Protein AF-A0A931U5Q0-F1 (afdb_monomer_lite)

Sequence (233 aa):
NATMVDIIQAVKGQDVYMVHVVDAIEAINLEHTGALPGTKEPEGLVFAGLDPVAMDLLGARYMFGNVALEEAVASGIEDGHGGRFPQRVPLPTVKGNAIVTGAGYDSPLARDTSLKTAEKRGLGERRYHVLGWDAVADGPLVSLDGHLGTVRDGKFHDVVTGTLYFAAYKMAWDLQRTAFAYLESVDRLAGSSLMKQFLETFDEDGDGAVSYHEFGRTGIFGTLQHLNGDGVS

Structure (mmCIF, N/CA/C/O backbone):
data_AF-A0A931U5Q0-F1
#
_entry.id   AF-A0A931U5Q0-F1
#
loop_
_atom_site.group_PDB
_atom_site.id
_atom_site.type_symbol
_atom_site.label_atom_id
_atom_site.label_alt_id
_atom_site.label_comp_id
_atom_site.label_asym_id
_atom_site.label_entity_id
_atom_site.label_seq_id
_atom_site.pdbx_PDB_ins_code
_atom_site.Cartn_x
_atom_site.Cartn_y
_atom_site.Cartn_z
_atom_site.occupancy
_atom_site.B_iso_or_equiv
_atom_site.auth_seq_id
_atom_site.auth_comp_id
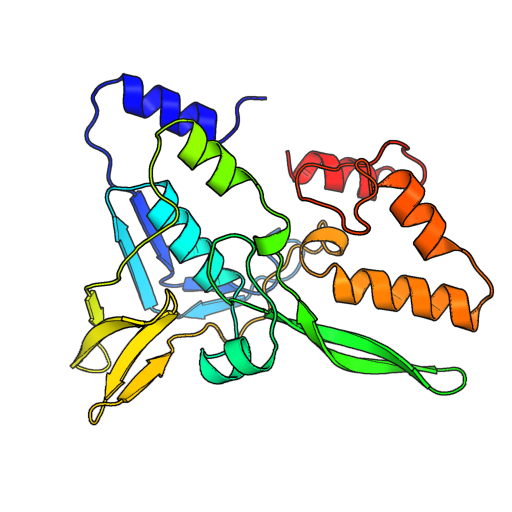_atom_site.auth_asym_id
_atom_site.auth_atom_id
_atom_site.pdbx_PDB_model_num
ATOM 1 N N . ASN A 1 1 ? 19.144 7.161 12.641 1.00 58.69 1 ASN A N 1
ATOM 2 C CA . ASN A 1 1 ? 19.165 6.119 11.596 1.00 58.69 1 ASN A CA 1
ATOM 3 C C . ASN A 1 1 ? 19.189 6.770 10.231 1.00 58.69 1 ASN A C 1
ATOM 5 O O . ASN A 1 1 ? 18.590 7.827 10.081 1.00 58.69 1 ASN A O 1
ATOM 9 N N . ALA A 1 2 ? 19.935 6.193 9.288 1.00 72.19 2 ALA A N 1
ATOM 10 C CA . ALA A 1 2 ? 19.838 6.556 7.877 1.00 72.19 2 ALA A CA 1
ATOM 11 C C . ALA A 1 2 ? 18.688 5.753 7.255 1.00 72.19 2 ALA A C 1
ATOM 13 O O . ALA A 1 2 ? 18.569 4.560 7.524 1.00 72.19 2 ALA A O 1
ATOM 14 N N . THR A 1 3 ? 17.854 6.409 6.458 1.00 84.62 3 THR A N 1
ATOM 15 C CA . THR A 1 3 ? 16.727 5.806 5.733 1.00 84.62 3 THR A CA 1
ATOM 16 C C . THR A 1 3 ? 17.182 5.239 4.384 1.00 84.62 3 THR A C 1
ATOM 18 O O . THR A 1 3 ? 18.263 5.574 3.890 1.00 84.62 3 THR A O 1
ATOM 21 N N . MET A 1 4 ? 16.336 4.447 3.718 1.00 85.69 4 MET A N 1
ATOM 22 C CA . MET A 1 4 ? 16.591 4.012 2.333 1.00 85.69 4 MET A CA 1
ATOM 23 C C . MET A 1 4 ? 16.803 5.195 1.377 1.00 85.69 4 MET A C 1
ATOM 25 O O . MET A 1 4 ? 17.661 5.140 0.498 1.00 85.69 4 MET A O 1
ATOM 29 N N . VAL A 1 5 ? 16.096 6.306 1.603 1.00 90.69 5 VAL A N 1
ATOM 30 C CA . VAL A 1 5 ? 16.274 7.563 0.861 1.00 90.69 5 VAL A CA 1
ATOM 31 C C . VAL A 1 5 ? 17.693 8.119 1.031 1.00 90.69 5 VAL A C 1
ATOM 33 O O . VAL A 1 5 ? 18.290 8.576 0.057 1.00 90.69 5 VAL A O 1
ATOM 36 N N . ASP A 1 6 ? 18.264 8.058 2.239 1.00 91.19 6 ASP A N 1
ATOM 37 C CA . ASP A 1 6 ? 19.645 8.497 2.496 1.00 91.19 6 ASP A CA 1
ATOM 38 C C . ASP A 1 6 ? 20.668 7.598 1.788 1.00 91.19 6 ASP A C 1
ATOM 40 O O . ASP A 1 6 ? 21.643 8.094 1.220 1.00 91.19 6 ASP A O 1
ATOM 44 N N . ILE A 1 7 ? 20.428 6.283 1.773 1.00 89.88 7 ILE A N 1
ATOM 45 C CA . ILE A 1 7 ? 21.294 5.310 1.092 1.00 89.88 7 ILE A CA 1
ATOM 46 C C . ILE A 1 7 ? 21.279 5.549 -0.421 1.00 89.88 7 ILE A C 1
ATOM 48 O O . ILE A 1 7 ? 22.342 5.689 -1.025 1.00 89.88 7 ILE A O 1
ATOM 52 N N . ILE A 1 8 ? 20.095 5.664 -1.033 1.00 89.38 8 ILE A N 1
ATOM 53 C CA . ILE A 1 8 ? 19.957 5.928 -2.476 1.00 89.38 8 ILE A CA 1
ATOM 54 C C . ILE A 1 8 ? 20.629 7.257 -2.840 1.00 89.38 8 ILE A C 1
ATOM 56 O O . ILE A 1 8 ? 21.358 7.334 -3.830 1.00 89.38 8 ILE A O 1
ATOM 60 N N . GLN A 1 9 ? 20.450 8.295 -2.017 1.00 91.12 9 GLN A N 1
ATOM 61 C CA . GLN A 1 9 ? 21.106 9.587 -2.214 1.00 91.12 9 GLN A CA 1
ATOM 62 C C . GLN A 1 9 ? 22.635 9.482 -2.167 1.00 91.12 9 GLN A C 1
ATOM 64 O O . GLN A 1 9 ? 23.315 10.110 -2.985 1.00 91.12 9 GLN A O 1
ATOM 69 N N . ALA A 1 10 ? 23.177 8.702 -1.229 1.00 92.06 10 ALA A N 1
ATOM 70 C CA . ALA A 1 10 ? 24.612 8.488 -1.099 1.00 92.06 10 ALA A CA 1
ATOM 71 C C . ALA A 1 10 ? 25.186 7.724 -2.301 1.00 92.06 10 ALA A C 1
ATOM 73 O O . ALA A 1 10 ? 26.219 8.130 -2.831 1.00 92.06 10 ALA A O 1
ATOM 74 N N . VAL A 1 11 ? 24.507 6.668 -2.766 1.00 89.88 11 VAL A N 1
ATOM 75 C CA . VAL A 1 11 ? 24.933 5.885 -3.942 1.00 89.88 11 VAL A CA 1
ATOM 76 C C . VAL A 1 11 ? 24.857 6.728 -5.216 1.00 89.88 11 VAL A C 1
ATOM 78 O O . VAL A 1 11 ? 25.812 6.745 -5.990 1.00 89.88 11 VAL A O 1
ATOM 81 N N . LYS A 1 12 ? 23.786 7.515 -5.396 1.00 87.56 12 LYS A N 1
ATOM 82 C CA . LYS A 1 12 ? 23.661 8.469 -6.511 1.00 87.56 12 LYS A CA 1
ATOM 83 C C . LYS A 1 12 ? 24.840 9.449 -6.568 1.00 87.56 12 LYS A C 1
ATOM 85 O O . LYS A 1 12 ? 25.290 9.806 -7.651 1.00 87.56 12 LYS A O 1
ATOM 90 N N . GLY A 1 13 ? 25.361 9.861 -5.410 1.00 88.06 13 GLY A N 1
ATOM 91 C CA . GLY A 1 13 ? 26.526 10.746 -5.303 1.00 88.06 13 GLY A CA 1
ATOM 92 C C . GLY A 1 13 ? 27.863 10.124 -5.726 1.00 88.06 13 GLY A C 1
ATOM 93 O O . GLY A 1 13 ? 28.848 10.851 -5.821 1.00 88.06 13 GLY A O 1
ATOM 94 N N . GLN A 1 14 ? 27.915 8.812 -5.981 1.00 92.12 14 GLN A N 1
ATOM 95 C CA . GLN A 1 14 ? 29.125 8.098 -6.415 1.00 92.12 14 GLN A CA 1
ATOM 96 C C . GLN A 1 14 ? 29.255 7.983 -7.941 1.00 92.12 14 GLN A C 1
ATOM 98 O O . GLN A 1 14 ? 30.183 7.333 -8.411 1.00 92.12 14 GLN A O 1
ATOM 103 N N . ASP A 1 15 ? 28.342 8.595 -8.704 1.00 86.38 15 ASP A N 1
ATOM 104 C CA . ASP A 1 15 ? 28.328 8.551 -10.175 1.00 86.38 15 ASP A CA 1
ATOM 105 C C . ASP A 1 15 ? 28.270 7.116 -10.742 1.00 86.38 15 ASP A C 1
ATOM 107 O O . ASP A 1 15 ? 28.861 6.777 -11.765 1.00 86.38 15 ASP A O 1
ATOM 111 N N . VAL A 1 16 ? 27.551 6.237 -10.039 1.00 89.50 16 VAL A N 1
ATOM 112 C CA . VAL A 1 16 ? 27.306 4.858 -10.470 1.00 89.50 16 VAL A CA 1
ATOM 113 C C . VAL A 1 16 ? 25.998 4.805 -11.253 1.00 89.50 16 VAL A C 1
ATOM 115 O O . VAL A 1 16 ? 24.978 5.343 -10.822 1.00 89.50 16 VAL A O 1
ATOM 118 N N . TYR A 1 17 ? 26.009 4.119 -12.395 1.00 91.69 17 TYR A N 1
ATOM 119 C CA . TYR A 1 17 ? 24.785 3.818 -13.132 1.00 91.69 17 TYR A CA 1
ATOM 120 C C . TYR A 1 17 ? 23.905 2.854 -12.326 1.00 91.69 17 TYR A C 1
ATOM 122 O O . TYR A 1 17 ? 24.343 1.757 -11.976 1.00 91.69 17 TYR A O 1
ATOM 130 N N . MET A 1 18 ? 22.668 3.260 -12.037 1.00 91.75 18 MET A N 1
ATOM 131 C CA . MET A 1 18 ? 21.728 2.489 -11.225 1.00 91.75 18 MET A CA 1
ATOM 132 C C . MET A 1 18 ? 20.554 1.994 -12.067 1.00 91.75 18 MET A C 1
ATOM 134 O O . MET A 1 18 ? 19.964 2.745 -12.841 1.00 91.75 18 MET A O 1
ATOM 138 N N . VAL A 1 19 ? 20.202 0.727 -11.862 1.00 95.00 19 VAL A N 1
ATOM 139 C CA . VAL A 1 19 ? 18.952 0.125 -12.328 1.00 95.00 19 VAL A CA 1
ATOM 140 C C . VAL A 1 19 ? 18.260 -0.452 -11.102 1.00 95.00 19 VAL A C 1
ATOM 142 O O . VAL A 1 19 ? 18.870 -1.196 -10.334 1.00 95.00 19 VAL A O 1
ATOM 145 N N . HIS A 1 20 ? 16.996 -0.097 -10.918 1.00 94.38 20 HIS A N 1
ATOM 146 C CA . HIS A 1 20 ? 16.159 -0.573 -9.826 1.00 94.38 20 HIS A CA 1
ATOM 147 C C . HIS A 1 20 ? 15.318 -1.723 -10.354 1.00 94.38 20 HIS A C 1
ATOM 149 O O . HIS A 1 20 ? 14.580 -1.536 -11.319 1.00 94.38 20 HIS A O 1
ATOM 155 N N . VAL A 1 21 ? 15.470 -2.904 -9.760 1.00 94.94 21 VAL A N 1
ATOM 156 C CA . VAL A 1 21 ? 14.798 -4.131 -10.196 1.00 94.94 21 VAL A CA 1
ATOM 157 C C . VAL A 1 21 ? 13.965 -4.669 -9.042 1.00 94.94 21 VAL A C 1
ATOM 159 O O . VAL A 1 21 ? 14.473 -4.800 -7.930 1.00 94.94 21 VAL A O 1
ATOM 162 N N . VAL A 1 22 ? 12.703 -4.983 -9.322 1.00 92.50 22 VAL A N 1
ATOM 163 C CA . VAL A 1 22 ? 11.778 -5.633 -8.393 1.00 92.50 22 VAL A CA 1
ATOM 164 C C . VAL A 1 22 ? 11.469 -7.024 -8.932 1.00 92.50 22 VAL A C 1
ATOM 166 O O . VAL A 1 22 ? 10.986 -7.166 -10.057 1.00 92.50 22 VAL A O 1
ATOM 169 N N . ASP A 1 23 ? 11.767 -8.037 -8.123 1.00 90.94 23 ASP A N 1
ATOM 170 C CA . ASP A 1 23 ? 11.397 -9.427 -8.371 1.00 90.94 23 ASP A CA 1
ATOM 171 C C . ASP A 1 23 ? 10.054 -9.712 -7.690 1.00 90.94 23 ASP A C 1
ATOM 173 O O . ASP A 1 23 ? 9.955 -9.719 -6.463 1.00 90.94 23 ASP A O 1
ATOM 177 N N . ALA A 1 24 ? 9.025 -9.916 -8.507 1.00 89.31 24 ALA A N 1
ATOM 178 C CA . ALA A 1 24 ? 7.693 -10.332 -8.093 1.00 89.31 24 ALA A CA 1
ATOM 179 C C . ALA A 1 24 ? 7.315 -11.654 -8.789 1.00 89.31 24 ALA A C 1
ATOM 181 O O . ALA A 1 24 ? 6.166 -11.857 -9.170 1.00 89.31 24 ALA A O 1
ATOM 182 N N . ILE A 1 25 ? 8.282 -12.559 -8.993 1.00 89.88 25 ILE A N 1
ATOM 183 C CA . ILE A 1 25 ? 8.024 -13.877 -9.591 1.00 89.88 25 ILE A CA 1
ATOM 184 C C . ILE A 1 25 ? 7.253 -14.765 -8.606 1.00 89.88 25 ILE A C 1
ATOM 186 O O . ILE A 1 25 ? 6.245 -15.361 -8.978 1.00 89.88 25 ILE A O 1
ATOM 190 N N . GLU A 1 26 ? 7.716 -14.824 -7.355 1.00 86.19 26 GLU A N 1
ATOM 191 C CA . GLU A 1 26 ? 7.063 -15.511 -6.231 1.00 86.19 26 GLU A CA 1
ATOM 192 C C . GLU A 1 26 ? 6.873 -14.525 -5.069 1.00 86.19 26 GLU A C 1
ATOM 194 O O . GLU A 1 26 ? 7.550 -14.619 -4.038 1.00 86.19 26 GLU A O 1
ATOM 199 N N . ALA A 1 27 ? 5.997 -13.536 -5.246 1.00 82.56 27 ALA A N 1
ATOM 200 C CA . ALA A 1 27 ? 5.764 -12.531 -4.216 1.00 82.56 27 ALA A CA 1
ATOM 201 C C . ALA A 1 27 ? 5.230 -13.191 -2.933 1.00 82.56 27 ALA A C 1
ATOM 203 O O . ALA A 1 27 ? 4.362 -14.066 -2.975 1.00 82.56 27 ALA A O 1
ATOM 204 N N . ILE A 1 28 ? 5.753 -12.784 -1.774 1.00 74.81 28 ILE A N 1
ATOM 205 C CA . ILE A 1 28 ? 5.186 -13.193 -0.488 1.00 74.81 28 ILE A CA 1
ATOM 206 C C . ILE A 1 28 ? 4.045 -12.232 -0.186 1.00 74.81 28 ILE A C 1
ATOM 208 O O . ILE A 1 28 ? 4.270 -11.125 0.304 1.00 74.81 28 ILE A O 1
ATOM 212 N N . ASN A 1 29 ? 2.825 -12.673 -0.470 1.00 71.81 29 ASN A N 1
ATOM 213 C CA . ASN A 1 29 ? 1.630 -11.887 -0.219 1.00 71.81 29 ASN A CA 1
ATOM 214 C C . ASN A 1 29 ? 0.881 -12.504 0.964 1.00 71.81 29 ASN A C 1
ATOM 216 O O . ASN A 1 29 ? 0.669 -13.714 0.988 1.00 71.81 29 ASN A O 1
ATOM 220 N N . LEU A 1 30 ? 0.548 -11.670 1.956 1.00 76.62 30 LEU A N 1
ATOM 221 C CA . LEU A 1 30 ? -0.372 -11.866 3.091 1.00 76.62 30 LEU A CA 1
ATOM 222 C C . LEU A 1 30 ? 0.189 -11.107 4.302 1.00 76.62 30 LEU A C 1
ATOM 224 O O . LEU A 1 30 ? -0.261 -10.016 4.625 1.00 76.62 30 LEU A O 1
ATOM 228 N N . GLU A 1 31 ? 1.209 -11.679 4.940 1.00 80.00 31 GLU A N 1
ATOM 229 C CA . GLU A 1 31 ? 1.845 -11.158 6.146 1.00 80.00 31 GLU A CA 1
ATOM 230 C C . GLU A 1 31 ? 3.353 -11.058 5.899 1.00 80.00 31 GLU A C 1
ATOM 232 O O . GLU A 1 31 ? 4.024 -12.074 5.718 1.00 80.00 31 GLU A O 1
ATOM 237 N N . HIS A 1 32 ? 3.888 -9.839 5.837 1.00 74.25 32 HIS A N 1
ATOM 238 C CA . HIS A 1 32 ? 5.255 -9.629 5.344 1.00 74.25 32 HIS A CA 1
ATOM 239 C C . HIS A 1 32 ? 6.356 -9.757 6.400 1.00 74.25 32 HIS A C 1
ATOM 241 O O . HIS A 1 32 ? 7.535 -9.656 6.065 1.00 74.25 32 HIS A O 1
ATOM 247 N N . THR A 1 33 ? 6.010 -9.967 7.674 1.00 70.94 33 THR A N 1
ATOM 248 C CA . THR A 1 33 ? 7.011 -10.111 8.747 1.00 70.94 33 THR A CA 1
ATOM 249 C C . THR A 1 33 ? 7.455 -11.559 8.945 1.00 70.94 33 THR A C 1
ATOM 251 O O . THR A 1 33 ? 8.420 -11.814 9.666 1.00 70.94 33 THR A O 1
ATOM 254 N N . GLY A 1 34 ? 6.788 -12.513 8.281 1.00 66.94 34 GLY A N 1
ATOM 255 C CA . GLY A 1 34 ? 7.041 -13.948 8.424 1.00 66.94 34 GLY A CA 1
ATOM 256 C C . GLY A 1 34 ? 6.567 -14.512 9.767 1.00 66.94 34 GLY A C 1
ATOM 257 O O . GLY A 1 34 ? 6.905 -15.648 10.108 1.00 66.94 34 GLY A O 1
ATOM 258 N N . ALA A 1 35 ? 5.806 -13.727 10.537 1.00 69.25 35 ALA A N 1
ATOM 259 C CA . ALA A 1 35 ? 5.222 -14.136 11.809 1.00 69.25 35 ALA A CA 1
ATOM 260 C C . ALA A 1 35 ? 4.007 -15.048 11.599 1.00 69.25 35 ALA A C 1
ATOM 262 O O . ALA A 1 35 ? 3.751 -15.945 12.407 1.00 69.25 35 ALA A O 1
ATOM 263 N N . LEU A 1 36 ? 3.277 -14.842 10.500 1.00 68.50 36 LEU A N 1
ATOM 264 C CA . LEU A 1 36 ? 2.327 -15.815 9.966 1.00 68.50 36 LEU A CA 1
ATOM 265 C C . LEU A 1 36 ? 2.942 -16.506 8.740 1.00 68.50 36 LEU A C 1
ATOM 267 O O . LEU A 1 36 ? 3.868 -15.965 8.135 1.00 68.50 36 LEU A O 1
ATOM 271 N N . PRO A 1 37 ? 2.455 -17.698 8.348 1.00 66.50 37 PRO A N 1
ATOM 272 C CA . PRO A 1 37 ? 2.888 -18.324 7.109 1.00 66.50 37 PRO A CA 1
ATOM 273 C C . PRO A 1 37 ? 2.618 -17.381 5.930 1.00 66.50 37 PRO A C 1
ATOM 275 O O . PRO A 1 37 ? 1.470 -17.188 5.530 1.00 66.50 37 PRO A O 1
ATOM 278 N N . GLY A 1 38 ? 3.678 -16.779 5.392 1.00 68.25 38 GLY A N 1
ATOM 279 C CA . GLY A 1 38 ? 3.610 -16.080 4.119 1.00 68.25 38 GLY A CA 1
ATOM 280 C C . GLY A 1 38 ? 3.231 -17.081 3.032 1.00 68.25 38 GLY A C 1
ATOM 281 O O . GLY A 1 38 ? 3.775 -18.189 2.992 1.00 68.25 38 GLY A O 1
ATOM 282 N N . THR A 1 39 ? 2.286 -16.713 2.171 1.00 71.81 39 THR A N 1
ATOM 283 C CA . THR A 1 39 ? 1.946 -17.536 1.010 1.00 71.81 39 THR A CA 1
ATOM 284 C C . THR A 1 39 ? 2.733 -17.002 -0.173 1.00 71.81 39 THR A C 1
ATOM 286 O O . THR A 1 39 ? 2.730 -15.803 -0.443 1.00 71.81 39 THR A O 1
ATOM 289 N N . LYS A 1 40 ? 3.481 -17.889 -0.831 1.00 80.06 40 LYS A N 1
ATOM 290 C CA . LYS A 1 40 ? 4.119 -17.553 -2.100 1.00 80.06 40 LYS A CA 1
ATOM 291 C C . LYS A 1 40 ? 3.041 -17.508 -3.167 1.00 80.06 40 LYS A C 1
ATOM 293 O O . LYS A 1 40 ? 2.426 -18.538 -3.441 1.00 80.06 40 LYS A O 1
ATOM 298 N N . GLU A 1 41 ? 2.864 -16.347 -3.771 1.00 82.75 41 GLU A N 1
ATOM 299 C CA . GLU A 1 41 ? 1.978 -16.163 -4.908 1.00 82.75 41 GLU A CA 1
ATOM 300 C C . GLU A 1 41 ? 2.818 -16.137 -6.194 1.00 82.75 41 GLU A C 1
ATOM 302 O O . GLU A 1 41 ? 3.750 -15.331 -6.299 1.00 82.75 41 GLU A O 1
ATOM 307 N N . PRO A 1 42 ? 2.550 -17.030 -7.164 1.00 87.44 42 PRO A N 1
ATOM 308 C CA . PRO A 1 42 ? 3.310 -17.132 -8.407 1.00 87.44 42 PRO A CA 1
ATOM 309 C C . PRO A 1 42 ? 2.878 -16.042 -9.399 1.00 87.44 42 PRO A C 1
ATOM 311 O O . PRO A 1 42 ? 2.318 -16.326 -10.457 1.00 87.44 42 PRO A O 1
ATOM 314 N N . GLU A 1 43 ? 3.114 -14.789 -9.031 1.00 87.94 43 GLU A N 1
ATOM 315 C CA . GLU A 1 43 ? 2.673 -13.607 -9.775 1.00 87.94 43 GLU A CA 1
ATOM 316 C C . GLU A 1 43 ? 3.425 -13.461 -11.114 1.00 87.94 43 GLU A C 1
ATOM 318 O O . GLU A 1 43 ? 2.870 -12.967 -12.093 1.00 87.94 43 GLU A O 1
ATOM 323 N N . GLY A 1 44 ? 4.666 -13.964 -11.202 1.00 90.75 44 GLY A N 1
ATOM 324 C CA . GLY A 1 44 ? 5.405 -14.076 -12.467 1.00 90.75 44 GLY A CA 1
ATOM 325 C C . GLY A 1 44 ? 5.887 -12.746 -13.057 1.00 90.75 44 GLY A C 1
ATOM 326 O O . GLY A 1 44 ? 6.139 -12.669 -14.261 1.00 90.75 44 GLY A O 1
ATOM 327 N N . LEU A 1 45 ? 6.018 -11.702 -12.233 1.00 91.50 45 LEU A N 1
ATOM 328 C CA . LEU A 1 45 ? 6.342 -10.346 -12.676 1.00 91.50 45 LEU A CA 1
ATOM 329 C C . LEU A 1 45 ? 7.788 -9.964 -12.345 1.00 91.50 45 LEU A C 1
ATOM 331 O O . LEU A 1 45 ? 8.330 -10.303 -11.296 1.00 91.50 45 LEU A O 1
ATOM 335 N N . VAL A 1 46 ? 8.407 -9.194 -13.238 1.00 94.75 46 VAL A N 1
ATOM 336 C CA . VAL A 1 46 ? 9.687 -8.521 -12.991 1.00 94.75 46 VAL A CA 1
ATOM 337 C C . VAL A 1 46 ? 9.566 -7.090 -13.488 1.00 94.75 46 VAL A C 1
ATOM 339 O O . VAL A 1 46 ? 9.208 -6.860 -14.645 1.00 94.75 46 VAL A O 1
ATOM 342 N N . PHE A 1 47 ? 9.891 -6.128 -12.628 1.00 95.19 47 PHE A N 1
ATOM 343 C CA . PHE A 1 47 ? 9.907 -4.711 -12.981 1.00 95.19 47 PHE A CA 1
ATOM 344 C C . PHE A 1 47 ? 11.333 -4.183 -12.954 1.00 95.19 47 PHE A C 1
ATOM 346 O O . PHE A 1 47 ? 12.130 -4.562 -12.097 1.00 95.19 47 PHE A O 1
ATOM 353 N N . ALA A 1 48 ? 11.657 -3.293 -13.887 1.00 96.69 48 ALA A N 1
ATOM 354 C CA . ALA A 1 48 ? 12.933 -2.601 -13.896 1.00 96.69 48 ALA A CA 1
ATOM 355 C C . ALA A 1 48 ? 12.760 -1.152 -14.349 1.00 96.69 48 ALA A C 1
ATOM 357 O O . ALA A 1 48 ? 11.970 -0.860 -15.247 1.00 96.69 48 ALA A O 1
ATOM 358 N N . GLY A 1 49 ? 13.527 -0.242 -13.757 1.00 96.44 49 GLY A N 1
ATOM 359 C CA . GLY A 1 49 ? 13.545 1.156 -14.174 1.00 96.44 49 GLY A CA 1
ATOM 360 C C . GLY A 1 49 ? 14.721 1.933 -13.607 1.00 96.44 49 GLY A C 1
ATOM 361 O O . GLY A 1 49 ? 15.475 1.452 -12.764 1.00 96.44 49 GLY A O 1
ATOM 362 N N . LEU A 1 50 ? 14.893 3.146 -14.126 1.00 95.25 50 LEU A N 1
ATOM 363 C CA . LEU A 1 50 ? 16.016 4.026 -13.784 1.00 95.25 50 LEU A CA 1
ATOM 364 C C . LEU A 1 50 ? 15.659 5.057 -12.713 1.00 95.25 50 LEU A C 1
ATOM 366 O O . LEU A 1 50 ? 16.549 5.633 -12.099 1.00 95.25 50 LEU A O 1
ATOM 370 N N . ASP A 1 51 ? 14.366 5.298 -12.507 1.00 95.88 51 ASP A N 1
ATOM 371 C CA . ASP A 1 51 ? 13.872 6.208 -11.486 1.00 95.88 51 ASP A CA 1
ATOM 372 C C . ASP A 1 51 ? 13.465 5.393 -10.242 1.00 95.88 51 ASP A C 1
ATOM 374 O O . ASP A 1 51 ? 12.521 4.598 -10.321 1.00 95.88 51 ASP A O 1
ATOM 378 N N . PRO A 1 52 ? 14.171 5.545 -9.104 1.00 95.00 52 PRO A N 1
ATOM 379 C CA . PRO A 1 52 ? 13.881 4.787 -7.891 1.00 95.00 52 PRO A CA 1
ATOM 380 C C . PRO A 1 52 ? 12.512 5.113 -7.297 1.00 95.00 52 PRO A C 1
ATO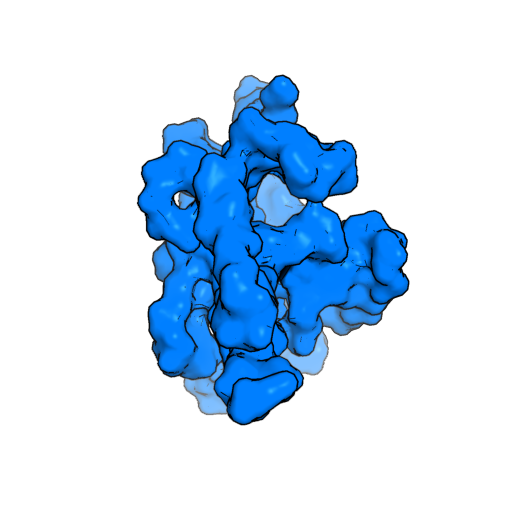M 382 O O . PRO A 1 52 ? 11.878 4.226 -6.739 1.00 95.00 52 PRO A O 1
ATOM 385 N N . VAL A 1 53 ? 12.046 6.360 -7.410 1.00 96.38 53 VAL A N 1
ATOM 386 C CA . VAL A 1 53 ? 10.765 6.796 -6.833 1.00 96.38 53 VAL A CA 1
ATOM 387 C C . VAL A 1 53 ? 9.609 6.237 -7.654 1.00 96.38 53 VAL A C 1
ATOM 389 O O . VAL A 1 53 ? 8.633 5.739 -7.099 1.00 96.38 53 VAL A O 1
ATOM 392 N N . ALA A 1 54 ? 9.740 6.268 -8.977 1.00 96.94 54 ALA A N 1
ATOM 393 C CA . ALA A 1 54 ? 8.779 5.678 -9.894 1.00 96.94 54 ALA A CA 1
ATOM 394 C C . ALA A 1 54 ? 8.680 4.154 -9.713 1.00 96.94 54 ALA A C 1
ATOM 396 O O . ALA A 1 54 ? 7.577 3.606 -9.728 1.00 96.94 54 ALA A O 1
ATOM 397 N N . MET A 1 55 ? 9.823 3.479 -9.528 1.00 96.12 55 MET A N 1
ATOM 398 C CA . MET A 1 55 ? 9.882 2.029 -9.329 1.00 96.12 55 MET A CA 1
ATOM 399 C C . MET A 1 55 ? 9.286 1.599 -7.992 1.00 96.12 55 MET A C 1
ATOM 401 O O . MET A 1 55 ? 8.498 0.657 -7.950 1.00 96.12 55 MET A O 1
ATOM 405 N N . ASP A 1 56 ? 9.615 2.318 -6.921 1.00 94.94 56 ASP A N 1
ATOM 406 C CA . ASP A 1 56 ? 9.070 2.045 -5.595 1.00 94.94 56 ASP A CA 1
ATOM 407 C C . ASP A 1 56 ? 7.560 2.321 -5.551 1.00 94.94 56 ASP A C 1
ATOM 409 O O . ASP A 1 56 ? 6.796 1.486 -5.078 1.00 94.94 56 ASP A O 1
ATOM 413 N N . LEU A 1 57 ? 7.085 3.412 -6.172 1.00 96.50 57 LEU A N 1
ATOM 414 C CA . LEU A 1 57 ? 5.649 3.690 -6.287 1.00 96.50 57 LEU A CA 1
ATOM 415 C C . LEU A 1 57 ? 4.900 2.604 -7.081 1.00 96.50 57 LEU A C 1
ATOM 417 O O . LEU A 1 57 ? 3.798 2.228 -6.684 1.00 96.50 57 LEU A O 1
ATOM 421 N N . LEU A 1 58 ? 5.468 2.100 -8.185 1.00 95.56 58 LEU A N 1
ATOM 422 C CA . LEU A 1 58 ? 4.889 0.978 -8.937 1.00 95.56 58 LEU A CA 1
ATOM 423 C C . LEU A 1 58 ? 4.787 -0.273 -8.054 1.00 95.56 58 LEU A C 1
ATOM 425 O O . LEU A 1 58 ? 3.719 -0.879 -7.986 1.00 95.56 58 LEU A O 1
ATOM 429 N N . GLY A 1 59 ? 5.874 -0.634 -7.365 1.00 93.00 59 GLY A N 1
ATOM 430 C CA . GLY A 1 59 ? 5.904 -1.789 -6.467 1.00 93.00 59 GLY A CA 1
ATOM 431 C C . GLY A 1 59 ? 4.903 -1.656 -5.319 1.00 93.00 59 GLY A C 1
ATOM 432 O O . GLY A 1 59 ? 4.146 -2.582 -5.042 1.00 93.00 59 GLY A O 1
ATOM 433 N N . ALA A 1 60 ? 4.829 -0.480 -4.699 1.00 92.94 60 ALA A N 1
ATOM 434 C CA . ALA A 1 60 ? 3.918 -0.214 -3.596 1.00 92.94 60 ALA A CA 1
ATOM 435 C C . ALA A 1 60 ? 2.447 -0.270 -4.050 1.00 92.94 60 ALA A C 1
ATOM 437 O O . ALA A 1 60 ? 1.619 -0.895 -3.391 1.00 92.94 60 ALA A O 1
ATOM 438 N N . ARG A 1 61 ? 2.114 0.294 -5.217 1.00 94.44 61 ARG A N 1
ATOM 439 C CA . ARG A 1 61 ? 0.767 0.190 -5.809 1.00 94.44 61 ARG A CA 1
ATOM 440 C C . ARG A 1 61 ? 0.388 -1.235 -6.190 1.00 94.44 61 ARG A C 1
ATOM 442 O O . ARG A 1 61 ? -0.766 -1.607 -6.016 1.00 94.44 61 ARG A O 1
ATOM 449 N N . TYR A 1 62 ? 1.349 -2.015 -6.672 1.00 90.88 62 TYR A N 1
ATOM 450 C CA . TYR A 1 62 ? 1.163 -3.431 -6.968 1.00 90.88 62 TYR A CA 1
ATOM 451 C C . TYR A 1 62 ? 0.906 -4.268 -5.701 1.00 90.88 62 TYR A C 1
ATOM 453 O O . TYR A 1 62 ? 0.032 -5.127 -5.713 1.00 90.88 62 TYR A O 1
ATOM 461 N N . MET A 1 63 ? 1.628 -4.005 -4.604 1.00 88.19 63 MET A N 1
ATOM 462 C CA . MET A 1 63 ? 1.480 -4.761 -3.351 1.00 88.19 63 MET A CA 1
ATOM 463 C C . MET A 1 63 ? 0.245 -4.354 -2.540 1.00 88.19 63 MET A C 1
ATOM 465 O O . MET A 1 63 ? -0.452 -5.211 -2.007 1.00 88.19 63 MET A O 1
ATOM 469 N N . PHE A 1 64 ? -0.009 -3.049 -2.408 1.00 89.88 64 PHE A N 1
ATOM 470 C CA . PHE A 1 64 ? -1.067 -2.518 -1.541 1.00 89.88 64 PHE A CA 1
ATOM 471 C C . PHE A 1 64 ? -2.389 -2.263 -2.278 1.00 89.88 64 PHE A C 1
ATOM 473 O O . PHE A 1 64 ? -3.411 -2.061 -1.628 1.00 89.88 64 PHE A O 1
ATOM 480 N N . GLY A 1 65 ? -2.400 -2.263 -3.613 1.00 92.12 65 GLY A N 1
ATOM 481 C CA . GLY A 1 65 ? -3.617 -2.189 -4.419 1.00 92.12 65 GLY A CA 1
ATOM 482 C C . GLY A 1 65 ? -4.058 -3.580 -4.870 1.00 92.12 65 GLY A C 1
ATOM 483 O O . GLY A 1 65 ? -3.338 -4.245 -5.607 1.00 92.12 65 GLY A O 1
ATOM 484 N N . ASN A 1 66 ? -5.259 -4.010 -4.476 1.00 92.75 66 ASN A N 1
ATOM 485 C CA . ASN A 1 66 ? -5.785 -5.342 -4.824 1.00 92.75 66 ASN A CA 1
ATOM 486 C C . ASN A 1 66 ? -7.176 -5.298 -5.481 1.00 92.75 66 ASN A C 1
ATOM 488 O O . ASN A 1 66 ? -7.936 -6.270 -5.452 1.00 92.75 66 ASN A O 1
ATOM 492 N N . VAL A 1 67 ? -7.529 -4.150 -6.065 1.00 94.75 67 VAL A N 1
ATOM 493 C CA . VAL A 1 67 ? -8.779 -3.965 -6.807 1.00 94.75 67 VAL A CA 1
ATOM 494 C C . VAL A 1 67 ? -8.506 -3.299 -8.148 1.00 94.75 67 VAL A C 1
ATOM 496 O O . VAL A 1 67 ? -7.599 -2.478 -8.267 1.00 94.75 67 VAL A O 1
ATOM 499 N N . ALA A 1 68 ? -9.305 -3.651 -9.152 1.00 95.25 68 ALA A N 1
ATOM 500 C CA . ALA A 1 68 ? -9.172 -3.116 -10.504 1.00 95.25 68 ALA A CA 1
ATOM 501 C C . ALA A 1 68 ? -9.551 -1.627 -10.575 1.00 95.25 68 ALA A C 1
ATOM 503 O O . ALA A 1 68 ? -10.322 -1.134 -9.742 1.00 95.25 68 ALA A O 1
ATOM 504 N N . LEU A 1 69 ? -9.078 -0.932 -11.613 1.00 95.44 69 LEU A N 1
ATOM 505 C CA . LEU A 1 69 ? -9.289 0.502 -11.830 1.00 95.44 69 LEU A CA 1
ATOM 506 C C . LEU A 1 69 ? -10.752 0.952 -11.668 1.00 95.44 69 LEU A C 1
ATOM 508 O O . LEU A 1 69 ? -11.009 1.967 -11.022 1.00 95.44 69 LEU A O 1
ATOM 512 N N . GLU A 1 70 ? -11.724 0.211 -12.212 1.00 95.44 70 GLU A N 1
ATOM 513 C CA . GLU A 1 70 ? -13.151 0.561 -12.094 1.00 95.44 70 GLU A CA 1
ATOM 514 C C . GLU A 1 70 ? -13.612 0.605 -10.628 1.00 95.44 70 GLU A C 1
ATOM 516 O O . GLU A 1 70 ? -14.252 1.563 -10.188 1.00 95.44 70 GLU A O 1
ATOM 521 N N . GLU A 1 71 ? -13.240 -0.410 -9.851 1.00 96.50 71 GLU A N 1
ATOM 522 C CA . GLU A 1 71 ? -13.568 -0.504 -8.431 1.00 96.50 71 GLU A CA 1
ATOM 523 C C . GLU A 1 71 ? -12.796 0.531 -7.608 1.00 96.50 71 GLU A C 1
ATOM 525 O O . GLU A 1 71 ? -13.364 1.163 -6.714 1.00 96.50 71 GLU A O 1
ATOM 530 N N . ALA A 1 72 ? -11.528 0.771 -7.950 1.00 96.38 72 ALA A N 1
ATOM 531 C CA . ALA A 1 72 ? -10.712 1.803 -7.327 1.00 96.38 72 ALA A CA 1
ATOM 532 C C . ALA A 1 72 ? -11.338 3.194 -7.503 1.00 96.38 72 ALA A C 1
ATOM 534 O O . ALA A 1 72 ? -11.468 3.946 -6.532 1.00 96.38 72 ALA A O 1
ATOM 535 N N . VAL A 1 73 ? -11.798 3.517 -8.716 1.00 96.25 73 VAL A N 1
ATOM 536 C CA . VAL A 1 73 ? -12.533 4.755 -9.007 1.00 96.25 73 VAL A CA 1
ATOM 537 C C . VAL A 1 73 ? -13.843 4.809 -8.221 1.00 96.25 73 VAL A C 1
ATOM 539 O O . VAL A 1 73 ? -14.123 5.831 -7.595 1.00 96.25 73 VAL A O 1
ATOM 542 N N . ALA A 1 74 ? -14.616 3.720 -8.197 1.00 97.12 74 ALA A N 1
ATOM 543 C CA . ALA A 1 74 ? -15.886 3.659 -7.473 1.00 97.12 74 ALA A CA 1
ATOM 544 C C . ALA A 1 74 ? -15.725 3.812 -5.948 1.00 97.12 74 ALA A C 1
ATOM 546 O O . ALA A 1 74 ? -16.611 4.359 -5.291 1.00 97.12 74 ALA A O 1
ATOM 547 N N . SER A 1 75 ? -14.597 3.367 -5.383 1.00 95.56 75 SER A N 1
ATOM 548 C CA . SER A 1 75 ? -14.298 3.509 -3.951 1.00 95.56 75 SER A CA 1
ATOM 549 C C . SER A 1 75 ? -14.090 4.966 -3.517 1.00 95.56 75 SER A C 1
ATOM 551 O O . SER A 1 75 ? -14.322 5.299 -2.354 1.00 95.56 75 SER A O 1
ATOM 553 N N . GLY A 1 76 ? -13.621 5.823 -4.434 1.00 94.94 76 GLY A N 1
ATOM 554 C CA . GLY A 1 76 ? -13.228 7.205 -4.155 1.00 94.94 76 GLY A CA 1
ATOM 555 C C . GLY A 1 76 ? -11.982 7.369 -3.272 1.00 94.94 76 GLY A C 1
ATOM 556 O O . GLY A 1 76 ? -11.675 8.497 -2.895 1.00 94.94 76 GLY A O 1
ATOM 557 N N . ILE A 1 77 ? -11.264 6.292 -2.932 1.00 95.06 77 ILE A N 1
ATOM 558 C CA . ILE A 1 77 ? -10.076 6.355 -2.071 1.00 95.06 77 ILE A CA 1
ATOM 559 C C . ILE A 1 77 ? -8.831 6.664 -2.903 1.00 95.06 77 ILE A C 1
ATOM 561 O O . ILE A 1 77 ? -8.506 5.956 -3.857 1.00 95.06 77 ILE A O 1
ATOM 565 N N . GLU A 1 78 ? -8.117 7.716 -2.514 1.00 95.00 78 GLU A N 1
ATOM 566 C CA . GLU A 1 78 ? -6.848 8.111 -3.123 1.00 95.00 78 GLU A CA 1
ATOM 567 C C . GLU A 1 78 ? -5.655 7.514 -2.368 1.00 95.00 78 GLU A C 1
ATOM 569 O O . GLU A 1 78 ? -5.724 7.206 -1.178 1.00 95.00 78 GLU A O 1
ATOM 574 N N . ASP A 1 79 ? -4.541 7.340 -3.075 1.00 94.62 79 ASP A N 1
ATOM 575 C CA . ASP A 1 79 ? -3.294 6.796 -2.527 1.00 94.62 79 ASP A CA 1
ATOM 576 C C . ASP A 1 79 ? -2.347 7.866 -1.957 1.00 94.62 79 ASP A C 1
ATOM 578 O O . ASP A 1 79 ? -1.232 7.546 -1.570 1.00 94.62 79 ASP A O 1
ATOM 582 N N . GLY A 1 80 ? -2.741 9.147 -1.953 1.00 93.69 80 GLY A N 1
ATOM 583 C CA . GLY A 1 80 ? -1.877 10.266 -1.535 1.00 93.69 80 GLY A CA 1
ATOM 584 C C . GLY A 1 80 ? -0.727 10.589 -2.509 1.00 93.69 80 GLY A C 1
ATOM 585 O O . GLY A 1 80 ? 0.086 11.495 -2.274 1.00 93.69 80 GLY A O 1
ATOM 586 N N . HIS A 1 81 ? -0.646 9.877 -3.633 1.00 94.69 81 HIS A N 1
ATOM 587 C CA . HIS A 1 81 ? 0.423 9.936 -4.632 1.00 94.69 81 HIS A CA 1
ATOM 588 C C . HIS A 1 81 ? -0.113 10.140 -6.058 1.00 94.69 81 HIS A C 1
ATOM 590 O O . HIS A 1 81 ? 0.581 9.880 -7.041 1.00 94.69 81 HIS A O 1
ATOM 596 N N . GLY A 1 82 ? -1.335 10.665 -6.178 1.00 92.81 82 GLY A N 1
ATOM 597 C CA . GLY A 1 82 ? -1.950 11.031 -7.455 1.00 92.81 82 GLY A CA 1
ATOM 598 C C . GLY A 1 82 ? -2.633 9.872 -8.182 1.00 92.81 82 GLY A C 1
ATOM 599 O O . GLY A 1 82 ? -2.897 9.996 -9.375 1.00 92.81 82 GLY A O 1
ATOM 600 N N . GLY A 1 83 ? -2.903 8.764 -7.488 1.00 94.38 83 GLY A N 1
ATOM 601 C CA . GLY A 1 83 ? -3.626 7.607 -8.009 1.00 94.38 83 GLY A CA 1
ATOM 602 C C . GLY A 1 83 ? -4.728 7.119 -7.066 1.00 94.38 83 GLY A C 1
ATOM 603 O O . GLY A 1 83 ? -4.976 7.681 -5.997 1.00 94.38 83 GLY A O 1
ATOM 604 N N . ARG A 1 84 ? -5.408 6.048 -7.483 1.00 96.50 84 ARG A N 1
ATOM 605 C CA . ARG A 1 84 ? -6.416 5.336 -6.682 1.00 96.50 84 ARG A CA 1
ATOM 606 C C . ARG A 1 84 ? -6.039 3.867 -6.636 1.00 96.50 84 ARG 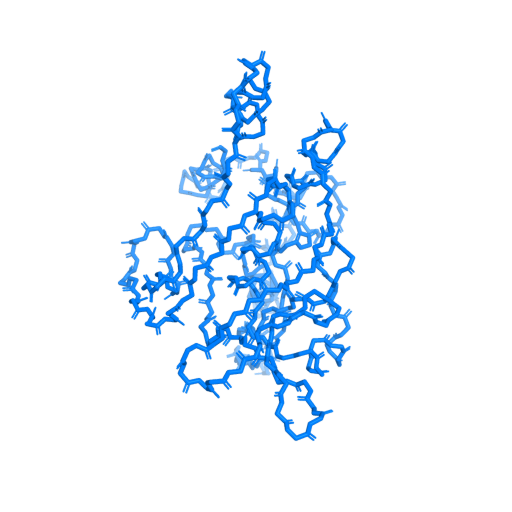A C 1
ATOM 608 O O . ARG A 1 84 ? -6.256 3.156 -7.611 1.00 96.50 84 ARG A O 1
ATOM 615 N N . PHE A 1 85 ? -5.448 3.452 -5.521 1.00 96.12 85 PHE A N 1
ATOM 616 C CA . PHE A 1 85 ? -4.968 2.087 -5.288 1.00 96.12 85 PHE A CA 1
ATOM 617 C C . PHE A 1 85 ? -5.432 1.598 -3.917 1.00 96.12 85 PHE A C 1
ATOM 619 O O . PHE A 1 85 ? -4.613 1.406 -3.020 1.00 96.12 85 PHE A O 1
ATOM 626 N N . PRO A 1 86 ? -6.752 1.478 -3.702 1.00 96.00 86 PRO A N 1
ATOM 627 C CA . PRO A 1 86 ? -7.249 0.957 -2.448 1.00 96.00 86 PRO A CA 1
ATOM 628 C C . PRO A 1 86 ? -7.019 -0.551 -2.349 1.00 96.00 86 PRO A C 1
ATOM 630 O O . PRO A 1 86 ? -7.008 -1.287 -3.339 1.00 96.00 86 PRO A O 1
ATOM 633 N N . GLN A 1 87 ? -6.941 -0.997 -1.107 1.00 94.88 87 GLN A N 1
ATOM 634 C CA . GLN A 1 87 ? -6.986 -2.387 -0.714 1.00 94.88 87 GLN A CA 1
ATOM 635 C C . GLN A 1 87 ? -8.384 -2.721 -0.196 1.00 94.88 87 GLN A C 1
ATOM 637 O O . GLN A 1 87 ? -8.908 -2.020 0.672 1.00 94.88 87 GLN A O 1
ATOM 642 N N . ARG A 1 88 ? -8.987 -3.811 -0.665 1.00 95.62 88 ARG A N 1
ATOM 643 C CA . ARG A 1 88 ? -10.155 -4.433 -0.038 1.00 95.62 88 ARG A CA 1
ATOM 644 C C . ARG A 1 88 ? -9.750 -4.977 1.333 1.00 95.62 88 ARG A C 1
ATOM 646 O O . ARG A 1 88 ? -8.871 -5.830 1.423 1.00 95.62 88 ARG A O 1
ATOM 653 N N . VAL A 1 89 ? -10.409 -4.512 2.393 1.00 95.50 89 VAL A N 1
ATOM 654 C CA . VAL A 1 89 ? -10.113 -4.876 3.791 1.00 95.50 89 VAL A CA 1
ATOM 655 C C . VAL A 1 89 ? -11.368 -5.361 4.527 1.00 95.50 89 VAL A C 1
ATOM 657 O O . VAL A 1 89 ? -12.482 -4.971 4.163 1.00 95.50 89 VAL A O 1
ATOM 660 N N . PRO A 1 90 ? -11.236 -6.193 5.576 1.00 95.75 90 PRO A N 1
ATOM 661 C CA . PRO A 1 90 ? -12.362 -6.524 6.444 1.00 95.75 90 PRO A CA 1
ATOM 662 C C . PRO A 1 90 ? -12.791 -5.298 7.258 1.00 95.75 90 PRO A C 1
ATOM 664 O O . PRO A 1 90 ? -12.005 -4.753 8.018 1.00 95.75 90 PRO A O 1
ATOM 667 N N . LEU A 1 91 ? -14.052 -4.884 7.163 1.00 97.31 91 LEU A N 1
ATOM 668 C CA . LEU A 1 91 ? -14.562 -3.729 7.903 1.00 97.31 91 LEU A CA 1
ATOM 669 C C . LEU A 1 91 ? -15.592 -4.174 8.956 1.00 97.31 91 LEU A C 1
ATOM 671 O O . LEU A 1 91 ? -16.713 -4.553 8.590 1.00 97.31 91 LEU A O 1
ATOM 675 N N . PRO A 1 92 ? -15.238 -4.170 10.254 1.00 96.81 92 PRO A N 1
ATOM 676 C CA . PRO A 1 92 ? -16.169 -4.500 11.324 1.00 96.81 92 PRO A CA 1
ATOM 677 C C . PRO A 1 92 ? -17.192 -3.378 11.534 1.00 96.81 92 PRO A C 1
ATOM 679 O O . PRO A 1 92 ? -16.887 -2.194 11.434 1.00 96.81 92 PRO A O 1
ATOM 682 N N . THR A 1 93 ? -18.428 -3.755 11.848 1.00 96.94 93 THR A N 1
ATOM 683 C CA . THR A 1 93 ? -19.515 -2.832 12.199 1.00 96.94 93 THR A CA 1
ATOM 684 C C . THR A 1 93 ? -20.371 -3.425 13.313 1.00 96.94 93 THR A C 1
ATOM 686 O O . THR A 1 93 ? -20.513 -4.643 13.425 1.00 96.94 93 THR A O 1
ATOM 689 N N . VAL A 1 94 ? -20.985 -2.573 14.134 1.00 97.62 94 VAL A N 1
ATOM 690 C CA . VAL A 1 94 ? -21.875 -3.025 15.213 1.00 97.62 94 VAL A CA 1
ATOM 691 C C . VAL A 1 94 ? -23.298 -3.252 14.694 1.00 97.62 94 VAL A C 1
ATOM 693 O O . VAL A 1 94 ? -23.936 -2.329 14.181 1.00 97.62 94 VAL A O 1
ATOM 696 N N . LYS A 1 95 ? -23.830 -4.464 14.900 1.00 97.19 95 LYS A N 1
ATOM 697 C CA . LYS A 1 95 ? -25.245 -4.818 14.696 1.00 97.19 95 LYS A CA 1
ATOM 698 C C . LYS A 1 95 ? -25.832 -5.390 15.986 1.00 97.19 95 LYS A C 1
ATOM 700 O O . LYS A 1 95 ? -25.537 -6.518 16.372 1.00 97.19 95 LYS A O 1
ATOM 705 N N . GLY A 1 96 ? -26.689 -4.613 16.649 1.00 95.25 96 GLY A N 1
ATOM 706 C CA . GLY A 1 96 ? -27.198 -4.966 17.977 1.00 95.25 96 GLY A CA 1
ATOM 707 C C . GLY A 1 96 ? -26.049 -5.053 18.984 1.00 95.25 96 GLY A C 1
ATOM 708 O O . GLY A 1 96 ? -25.288 -4.100 19.111 1.00 95.25 96 GLY A O 1
ATOM 709 N N . ASN A 1 97 ? -25.903 -6.208 19.636 1.00 95.19 97 ASN A N 1
ATOM 710 C CA . ASN A 1 97 ? -24.821 -6.487 20.589 1.00 95.19 97 ASN A CA 1
ATOM 711 C C . ASN A 1 97 ? -23.673 -7.315 19.978 1.00 95.19 97 ASN A C 1
ATOM 713 O O . ASN A 1 97 ? -22.917 -7.950 20.709 1.00 95.19 97 ASN A O 1
ATOM 717 N N . ALA A 1 98 ? -23.561 -7.358 18.649 1.00 96.12 98 ALA A N 1
ATOM 718 C CA . ALA A 1 98 ? -22.528 -8.113 17.948 1.00 96.12 98 ALA A CA 1
ATOM 719 C C . ALA A 1 98 ? -21.710 -7.216 17.014 1.00 96.12 98 ALA A C 1
ATOM 721 O O . ALA A 1 98 ? -22.216 -6.232 16.469 1.00 96.12 98 ALA A O 1
ATOM 722 N N . ILE A 1 99 ? -20.455 -7.608 16.795 1.00 96.88 99 ILE A N 1
ATOM 723 C CA . ILE A 1 99 ? -19.606 -7.079 15.728 1.00 96.88 99 ILE A CA 1
ATOM 724 C C . ILE A 1 99 ? -19.744 -8.017 14.530 1.00 96.88 99 ILE A C 1
ATOM 726 O O . ILE A 1 99 ? -19.573 -9.228 14.665 1.00 96.88 99 ILE A O 1
ATOM 730 N N . VAL A 1 100 ? -20.072 -7.463 13.365 1.00 97.25 100 VAL A N 1
ATOM 731 C CA . VAL A 1 100 ? -20.125 -8.196 12.097 1.00 97.25 100 VAL A CA 1
ATOM 732 C C . VAL A 1 100 ? -19.134 -7.599 11.110 1.00 97.25 100 VAL A C 1
ATOM 734 O O . VAL A 1 100 ? -19.015 -6.379 11.009 1.00 97.25 100 VAL A O 1
ATOM 737 N N . THR A 1 101 ? -18.457 -8.457 10.357 1.00 95.75 101 THR A N 1
ATOM 738 C CA . THR A 1 101 ? -17.419 -8.044 9.408 1.00 95.75 101 THR A CA 1
ATOM 739 C C . THR A 1 101 ? -17.958 -8.091 7.985 1.00 95.75 101 THR A C 1
ATOM 741 O O . THR A 1 101 ? -18.446 -9.129 7.537 1.00 95.75 101 THR A O 1
ATOM 744 N N . GLY A 1 102 ? -17.893 -6.955 7.291 1.00 96.81 102 GLY A N 1
ATOM 745 C CA . GLY A 1 102 ? -18.138 -6.847 5.853 1.00 96.81 102 GLY A CA 1
ATOM 746 C C . GLY A 1 102 ? -16.851 -6.551 5.086 1.00 96.81 102 GLY A C 1
ATOM 747 O O . GLY A 1 102 ? -15.763 -6.561 5.657 1.00 96.81 102 GLY A O 1
ATOM 748 N N . ALA A 1 103 ? -16.982 -6.256 3.794 1.00 95.50 103 ALA A N 1
ATOM 749 C CA . ALA A 1 103 ? -15.894 -5.695 3.002 1.00 95.50 103 ALA A CA 1
ATOM 750 C C . ALA A 1 103 ? -15.903 -4.162 3.100 1.00 95.50 103 ALA A C 1
ATOM 752 O O . ALA A 1 103 ? -16.963 -3.533 3.103 1.00 95.50 103 ALA A O 1
ATOM 753 N N . GLY A 1 104 ? -14.716 -3.576 3.156 1.00 96.38 104 GLY A N 1
ATOM 754 C CA . GLY A 1 104 ? -14.470 -2.150 3.005 1.00 96.38 104 GLY A CA 1
ATOM 755 C C . GLY A 1 104 ? -13.194 -1.924 2.206 1.00 96.38 104 GLY A C 1
ATOM 756 O O . GLY A 1 104 ? -12.641 -2.858 1.627 1.00 96.38 104 GLY A O 1
ATOM 757 N N . TYR A 1 105 ? -12.720 -0.685 2.199 1.00 96.81 105 TYR A N 1
ATOM 758 C CA . TYR A 1 105 ? -11.507 -0.295 1.490 1.00 96.81 105 TYR A CA 1
ATOM 759 C C . TYR A 1 105 ? -10.608 0.529 2.400 1.00 96.81 105 TYR A C 1
ATOM 761 O O . TYR A 1 105 ? -11.128 1.345 3.154 1.00 96.81 105 TYR A O 1
ATOM 769 N N . ASP A 1 106 ? -9.298 0.365 2.309 1.00 96.31 106 ASP A N 1
ATOM 770 C CA . ASP A 1 106 ? -8.288 1.208 2.962 1.00 96.31 106 ASP A CA 1
ATOM 771 C C . ASP A 1 106 ? -7.161 1.507 1.961 1.00 96.31 106 ASP A C 1
ATOM 773 O O . ASP A 1 106 ? -7.116 0.909 0.891 1.00 96.31 106 ASP A O 1
ATOM 777 N N . SER A 1 107 ? -6.271 2.443 2.269 1.00 95.44 107 SER A N 1
ATOM 778 C CA . SER A 1 107 ? -5.112 2.774 1.438 1.00 95.44 107 SER A CA 1
ATOM 779 C C . SER A 1 107 ? -3.907 3.075 2.331 1.00 95.44 107 SER A C 1
ATOM 781 O O . SER A 1 107 ? -3.777 4.197 2.823 1.00 95.44 107 SER A O 1
ATOM 783 N N . PRO A 1 108 ? -3.026 2.086 2.566 1.00 92.81 108 PRO A N 1
ATOM 784 C CA . PRO A 1 108 ? -1.790 2.277 3.331 1.00 92.81 108 PRO A CA 1
ATOM 785 C C . PRO A 1 108 ? -0.891 3.353 2.730 1.00 92.81 108 PRO A C 1
ATOM 787 O O . PRO A 1 108 ? -0.327 4.168 3.453 1.00 92.81 108 PRO A O 1
ATOM 790 N N . LEU A 1 109 ? -0.844 3.417 1.398 1.00 93.69 109 LEU A N 1
ATOM 791 C CA . LEU A 1 109 ? -0.052 4.392 0.647 1.00 93.69 109 LEU A CA 1
ATOM 792 C C . LEU A 1 109 ? -0.401 5.840 0.993 1.00 93.69 109 LEU A C 1
ATOM 794 O O . LEU A 1 109 ? 0.487 6.682 1.057 1.00 93.69 109 LEU A O 1
ATOM 798 N N . ALA A 1 110 ? -1.669 6.125 1.309 1.00 93.62 110 ALA A N 1
ATOM 799 C CA . ALA A 1 110 ? -2.094 7.476 1.670 1.00 93.62 110 ALA A CA 1
ATOM 800 C C . ALA A 1 110 ? -1.393 8.017 2.931 1.00 93.62 110 ALA A C 1
ATOM 802 O O . ALA A 1 110 ? -1.375 9.228 3.149 1.00 93.62 110 ALA A O 1
ATOM 803 N N . ARG A 1 111 ? -0.823 7.122 3.746 1.00 92.81 111 ARG A N 1
ATOM 804 C CA . ARG A 1 111 ? -0.154 7.403 5.020 1.00 92.81 111 ARG A CA 1
ATOM 805 C C . ARG A 1 111 ? 1.371 7.344 4.932 1.00 92.81 111 ARG A C 1
ATOM 807 O O . ARG A 1 111 ? 2.045 7.575 5.937 1.00 92.81 111 ARG A O 1
ATOM 814 N N . ASP A 1 112 ? 1.926 7.028 3.763 1.00 91.06 112 ASP A N 1
ATOM 815 C CA . ASP A 1 112 ? 3.368 7.022 3.540 1.00 91.06 112 ASP A CA 1
ATOM 816 C C . ASP A 1 112 ? 3.831 8.364 2.951 1.00 91.06 112 ASP A C 1
ATOM 818 O O . ASP A 1 112 ? 3.270 8.895 1.993 1.00 91.06 112 ASP A O 1
ATOM 822 N N . THR A 1 113 ? 4.887 8.942 3.523 1.00 90.88 113 THR A N 1
ATOM 823 C CA . THR A 1 113 ? 5.500 10.174 3.003 1.00 90.88 113 THR A CA 1
ATOM 824 C C . THR A 1 113 ? 6.895 9.955 2.421 1.00 90.88 113 THR A C 1
ATOM 826 O O . THR A 1 113 ? 7.500 10.909 1.908 1.00 90.88 113 THR A O 1
ATOM 829 N N . SER A 1 114 ? 7.396 8.717 2.440 1.00 91.25 114 SER A N 1
ATOM 830 C CA . SER A 1 114 ? 8.727 8.330 1.967 1.00 91.25 114 SER A CA 1
ATOM 831 C C . SER A 1 114 ? 8.949 8.748 0.508 1.00 91.25 114 SER A C 1
ATOM 833 O O . SER A 1 114 ? 9.902 9.475 0.212 1.00 91.25 114 SER A O 1
ATOM 835 N N . LEU A 1 115 ? 7.999 8.435 -0.379 1.00 93.88 115 LEU A N 1
ATOM 836 C CA . LEU A 1 115 ? 8.043 8.759 -1.808 1.00 93.88 115 LEU A CA 1
ATOM 837 C C . LEU A 1 115 ? 8.050 10.270 -2.057 1.00 93.88 115 LEU A C 1
ATOM 839 O O . LEU A 1 115 ? 8.813 10.783 -2.878 1.00 93.88 115 LEU A O 1
ATOM 843 N N . LYS A 1 116 ? 7.232 11.019 -1.307 1.00 94.31 116 LYS A N 1
ATOM 844 C CA . LYS A 1 116 ? 7.195 12.490 -1.378 1.00 94.31 116 LYS A CA 1
ATOM 845 C C . LYS A 1 116 ? 8.510 13.096 -0.885 1.00 94.31 116 LYS A C 1
ATOM 847 O O . LYS A 1 116 ? 8.968 14.105 -1.420 1.00 94.31 116 LYS A O 1
ATOM 852 N N . THR A 1 117 ? 9.116 12.498 0.135 1.00 93.81 117 THR A N 1
ATOM 853 C CA . THR A 1 117 ? 10.414 12.917 0.671 1.00 93.81 117 THR A CA 1
ATOM 854 C C . THR A 1 117 ? 11.543 12.628 -0.317 1.00 93.81 117 THR A C 1
ATOM 856 O O . THR A 1 117 ? 12.385 13.500 -0.539 1.00 93.81 117 THR A O 1
ATOM 859 N N . ALA A 1 118 ? 11.539 11.458 -0.958 1.00 94.56 118 ALA A N 1
ATOM 860 C CA . ALA A 1 118 ? 12.512 11.079 -1.979 1.00 94.56 118 ALA A CA 1
ATOM 861 C C . ALA A 1 118 ? 12.444 12.001 -3.211 1.00 94.56 118 ALA A C 1
ATOM 863 O O . ALA A 1 118 ? 13.473 12.510 -3.663 1.00 94.56 118 ALA A O 1
ATOM 864 N N . GLU A 1 119 ? 11.233 12.298 -3.694 1.00 95.69 119 GLU A N 1
ATOM 865 C CA . GLU A 1 119 ? 11.000 13.249 -4.790 1.00 95.69 119 GLU A CA 1
ATOM 866 C C . GLU A 1 119 ? 11.525 14.652 -4.442 1.00 95.69 119 GLU A C 1
ATOM 868 O O . GLU A 1 119 ? 12.280 15.244 -5.213 1.00 95.69 119 GLU A O 1
ATOM 873 N N . LYS A 1 120 ? 11.232 15.167 -3.236 1.00 95.56 120 LYS A N 1
ATOM 874 C CA . LYS A 1 120 ? 11.749 16.471 -2.765 1.00 95.56 120 LYS A CA 1
ATOM 875 C C . LYS A 1 120 ? 13.276 16.546 -2.713 1.00 95.56 120 LYS A C 1
ATOM 877 O O . LYS A 1 120 ? 13.831 17.636 -2.826 1.00 95.56 120 LYS A O 1
ATOM 882 N N . ARG A 1 121 ? 13.953 15.413 -2.519 1.00 94.38 121 ARG A N 1
ATOM 883 C CA . ARG A 1 121 ? 15.422 15.317 -2.529 1.00 94.38 121 ARG A CA 1
ATOM 884 C C . ARG A 1 121 ? 15.998 15.133 -3.938 1.00 94.38 121 ARG A C 1
ATOM 886 O O . ARG A 1 121 ? 17.208 15.022 -4.092 1.00 94.38 121 ARG A O 1
ATOM 893 N N . GLY A 1 122 ? 15.154 15.132 -4.970 1.00 94.31 122 GLY A N 1
ATOM 894 C CA . GLY A 1 122 ? 15.576 14.999 -6.361 1.00 94.31 122 GLY A CA 1
ATOM 895 C C . GLY A 1 122 ? 16.051 13.590 -6.709 1.00 94.31 122 GLY A C 1
ATOM 896 O O . GLY A 1 122 ? 16.925 13.434 -7.566 1.00 94.31 122 GLY A O 1
ATOM 897 N N . LEU A 1 123 ? 15.534 12.563 -6.027 1.00 94.50 123 LEU A N 1
ATOM 898 C CA . LEU A 1 123 ? 15.874 11.170 -6.325 1.00 94.50 123 LEU A CA 1
ATOM 899 C C . LEU A 1 123 ? 15.096 10.607 -7.517 1.00 94.50 123 LEU A C 1
ATOM 901 O O . LEU A 1 123 ? 15.616 9.713 -8.174 1.00 94.50 123 LEU A O 1
ATOM 905 N N . GLY A 1 124 ? 13.925 11.164 -7.820 1.00 95.38 124 GLY A N 1
ATOM 906 C CA . GLY A 1 124 ? 13.046 10.714 -8.894 1.00 95.38 124 GLY A CA 1
ATOM 907 C C . GLY A 1 124 ? 11.681 11.398 -8.839 1.00 95.38 124 GLY A C 1
ATOM 908 O O . GLY A 1 124 ? 11.519 12.377 -8.105 1.00 95.38 124 GLY A O 1
ATOM 909 N N . GLU A 1 125 ? 10.710 10.871 -9.578 1.00 96.62 125 GLU A N 1
ATOM 910 C CA . GLU A 1 125 ? 9.343 11.396 -9.672 1.00 96.62 125 GLU A CA 1
ATOM 911 C C . GLU A 1 125 ? 8.281 10.359 -9.277 1.00 96.62 125 GLU A C 1
ATOM 913 O O . GLU A 1 125 ? 8.377 9.175 -9.600 1.00 96.62 125 GLU A O 1
ATOM 918 N N . ARG A 1 126 ? 7.188 10.809 -8.647 1.00 95.75 126 ARG A N 1
ATOM 919 C CA . ARG A 1 126 ? 6.028 9.958 -8.301 1.00 95.75 126 ARG A CA 1
ATOM 920 C C . ARG A 1 126 ? 5.092 9.711 -9.489 1.00 95.75 126 ARG A C 1
ATOM 922 O O . ARG A 1 126 ? 3.874 9.852 -9.383 1.00 95.75 126 ARG A O 1
ATOM 929 N N . ARG A 1 127 ? 5.657 9.385 -10.651 1.00 94.94 127 ARG A N 1
ATOM 930 C CA . ARG A 1 127 ? 4.925 9.077 -11.888 1.00 94.94 127 ARG A CA 1
ATOM 931 C C . ARG A 1 127 ? 5.695 8.045 -12.696 1.00 94.94 127 ARG A C 1
ATOM 933 O O . ARG A 1 127 ? 6.913 8.105 -12.789 1.00 94.94 127 ARG A O 1
ATOM 940 N N . TYR A 1 128 ? 4.970 7.142 -13.337 1.00 96.31 128 TYR A N 1
ATOM 941 C CA . TYR A 1 128 ? 5.542 6.143 -14.229 1.00 96.31 128 TYR A CA 1
ATOM 942 C C . TYR A 1 128 ? 4.574 5.817 -15.359 1.00 96.31 128 TYR A C 1
ATOM 944 O O . TYR A 1 128 ? 3.382 6.121 -15.295 1.00 96.31 128 TYR A O 1
ATOM 952 N N . HIS A 1 129 ? 5.110 5.169 -16.385 1.00 95.00 129 HIS A N 1
ATOM 953 C CA . HIS A 1 129 ? 4.342 4.431 -17.370 1.00 95.00 129 HIS A CA 1
ATOM 954 C C . HIS A 1 129 ? 5.003 3.064 -17.544 1.00 95.00 129 HIS A C 1
ATOM 956 O O . HIS A 1 129 ? 6.230 2.963 -17.509 1.00 95.00 129 HIS A O 1
ATOM 962 N N . VAL A 1 130 ? 4.200 2.018 -17.701 1.00 94.62 130 VAL A N 1
ATOM 963 C CA . VAL A 1 130 ? 4.708 0.663 -17.926 1.00 94.62 130 VAL A CA 1
ATOM 964 C C . VAL A 1 130 ? 4.752 0.383 -19.421 1.00 94.62 130 VAL A C 1
ATOM 966 O O . VAL A 1 130 ? 3.777 0.624 -20.132 1.00 94.62 130 VAL A O 1
ATOM 969 N N . LEU A 1 131 ? 5.887 -0.149 -19.872 1.00 92.38 131 LEU A N 1
ATOM 970 C CA . LEU A 1 131 ? 6.063 -0.773 -21.177 1.00 92.38 131 LEU A CA 1
ATOM 971 C C . LEU A 1 131 ? 6.718 -2.129 -20.941 1.00 92.38 131 LEU A C 1
ATOM 973 O O . LEU A 1 131 ? 7.832 -2.198 -20.422 1.00 92.38 131 LEU A O 1
ATOM 977 N N . GLY A 1 132 ? 6.033 -3.203 -21.307 1.00 94.19 132 GLY A N 1
ATOM 978 C CA . GLY A 1 132 ? 6.550 -4.551 -21.115 1.00 94.19 132 GLY A CA 1
ATOM 979 C C . GLY A 1 132 ? 5.844 -5.573 -21.987 1.00 94.19 132 GLY A C 1
ATOM 980 O O . GLY A 1 132 ? 5.063 -5.228 -22.876 1.00 94.19 132 GLY A O 1
ATOM 981 N N . TRP A 1 133 ? 6.123 -6.842 -21.716 1.00 94.75 133 TRP A N 1
ATOM 982 C CA . TRP A 1 133 ? 5.544 -7.967 -22.435 1.00 94.75 133 TRP A CA 1
ATOM 983 C C . TRP A 1 133 ? 5.058 -9.024 -21.449 1.00 94.75 133 TRP A C 1
ATOM 985 O O . TRP A 1 133 ? 5.816 -9.460 -20.585 1.00 94.75 133 TRP A O 1
ATOM 995 N N . ASP A 1 134 ? 3.808 -9.437 -21.602 1.00 91.56 134 ASP A N 1
ATOM 996 C CA . ASP A 1 134 ? 3.245 -10.618 -20.967 1.00 91.56 134 ASP A CA 1
ATOM 997 C C . ASP A 1 134 ? 3.504 -11.811 -21.894 1.00 91.56 134 ASP A C 1
ATOM 999 O O . ASP A 1 134 ? 2.875 -11.964 -22.944 1.00 91.56 134 ASP A O 1
ATOM 1003 N N . ALA A 1 135 ? 4.461 -12.654 -21.510 1.00 91.06 135 ALA A N 1
ATOM 1004 C CA . ALA A 1 135 ? 4.825 -13.841 -22.278 1.00 91.06 135 ALA A CA 1
ATOM 1005 C C . ALA A 1 135 ? 3.759 -14.951 -22.227 1.00 91.06 135 ALA A C 1
ATOM 1007 O O . ALA A 1 135 ? 3.778 -15.839 -23.078 1.00 91.06 135 ALA A O 1
ATOM 1008 N N . VAL A 1 136 ? 2.846 -14.923 -21.250 1.00 86.25 136 VAL A N 1
ATOM 1009 C CA . VAL A 1 136 ? 1.768 -15.913 -21.104 1.00 86.25 136 VAL A CA 1
ATOM 1010 C C . VAL A 1 136 ? 0.584 -15.538 -21.989 1.00 86.25 136 VAL A C 1
ATOM 1012 O O . VAL A 1 136 ? 0.027 -16.399 -22.670 1.00 86.25 136 VAL A O 1
ATOM 1015 N N . ALA A 1 137 ? 0.206 -14.259 -21.992 1.00 85.06 137 ALA A N 1
ATOM 1016 C CA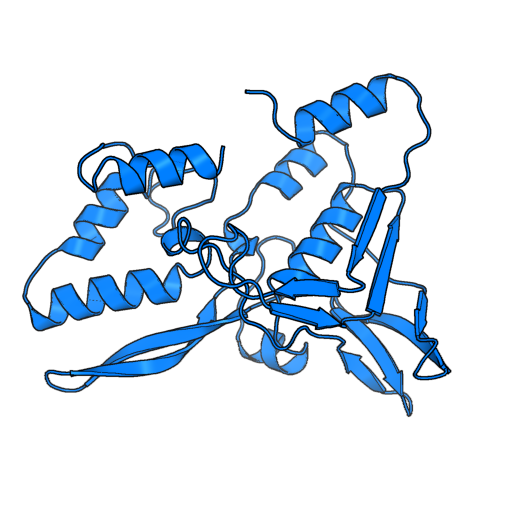 . ALA A 1 137 ? -0.877 -13.746 -22.830 1.00 85.06 137 ALA A CA 1
ATOM 1017 C C . ALA A 1 137 ? -0.438 -13.354 -24.250 1.00 85.06 137 ALA A C 1
ATOM 1019 O O . ALA A 1 137 ? -1.298 -12.998 -25.053 1.00 85.06 137 ALA A O 1
ATOM 1020 N N . ASP A 1 138 ? 0.864 -13.415 -24.542 1.00 90.62 138 ASP A N 1
ATOM 1021 C CA . ASP A 1 138 ? 1.473 -13.016 -25.817 1.00 90.62 138 ASP A CA 1
ATOM 1022 C C . ASP A 1 138 ? 1.072 -11.590 -26.229 1.00 90.62 138 ASP A C 1
ATOM 1024 O O . ASP A 1 138 ? 0.515 -11.341 -27.301 1.00 90.62 138 ASP A O 1
ATOM 1028 N N . GLY A 1 139 ? 1.302 -10.631 -25.328 1.00 91.38 139 GLY A N 1
ATOM 1029 C CA . GLY A 1 139 ? 0.853 -9.260 -25.542 1.00 91.38 139 GLY A CA 1
ATOM 1030 C C . GLY A 1 139 ? 1.566 -8.213 -24.693 1.00 91.38 139 GLY A C 1
ATOM 1031 O O . GLY A 1 139 ? 2.331 -8.539 -23.787 1.00 91.38 139 GLY A O 1
ATOM 1032 N N . PRO A 1 140 ? 1.333 -6.921 -24.976 1.00 94.00 140 PRO A N 1
ATOM 1033 C CA . PRO A 1 140 ? 1.982 -5.843 -24.250 1.00 94.00 140 PRO A CA 1
ATOM 1034 C C . PRO A 1 140 ? 1.431 -5.702 -22.825 1.00 94.00 140 PRO A C 1
ATOM 1036 O O . PRO A 1 140 ? 0.215 -5.719 -22.608 1.00 94.00 140 PRO A O 1
ATOM 1039 N N . LEU A 1 141 ? 2.340 -5.462 -21.879 1.00 94.50 141 LEU A N 1
ATOM 1040 C CA . LEU A 1 141 ? 2.020 -4.874 -20.581 1.00 94.50 141 LEU A CA 1
ATOM 1041 C C . LEU A 1 141 ? 2.063 -3.355 -20.707 1.00 94.50 141 LEU A C 1
ATOM 1043 O O . LEU A 1 141 ? 3.020 -2.786 -21.241 1.00 94.50 141 LEU A O 1
ATOM 1047 N N . VAL A 1 142 ? 1.019 -2.710 -20.205 1.00 95.31 142 VAL A N 1
ATOM 1048 C CA . VAL A 1 142 ? 0.836 -1.260 -20.241 1.00 95.31 142 VAL A CA 1
ATOM 1049 C C . VAL A 1 142 ? 0.383 -0.762 -18.876 1.00 95.31 142 VAL A C 1
ATOM 1051 O O . VAL A 1 142 ? 0.012 -1.547 -18.005 1.00 95.31 142 VAL A O 1
ATOM 1054 N N . SER A 1 143 ? 0.376 0.556 -18.701 1.00 95.31 143 SER A N 1
ATOM 1055 C CA . SER A 1 143 ? -0.277 1.185 -17.558 1.00 95.31 143 SER A CA 1
ATOM 1056 C C . SER A 1 143 ? -1.365 2.163 -17.981 1.00 95.31 143 SER A C 1
ATOM 1058 O O . SER A 1 143 ? -1.132 2.961 -18.891 1.00 95.31 143 SER A O 1
ATOM 1060 N N . LEU A 1 144 ? -2.491 2.174 -17.269 1.00 95.12 144 LEU A N 1
ATOM 1061 C CA . LEU A 1 144 ? -3.560 3.167 -17.405 1.00 95.12 144 LEU A CA 1
ATOM 1062 C C . LEU A 1 144 ? -3.815 3.814 -16.041 1.00 95.12 144 LEU A C 1
ATOM 1064 O O . LEU A 1 144 ? -4.093 3.115 -15.077 1.00 95.12 144 LEU A O 1
ATOM 1068 N N . ASP A 1 145 ? -3.655 5.135 -15.931 1.00 93.44 145 ASP A N 1
ATOM 1069 C CA . ASP A 1 145 ? -3.748 5.867 -14.653 1.00 93.44 145 ASP A CA 1
ATOM 1070 C C . ASP A 1 145 ? -2.879 5.262 -13.526 1.00 93.44 145 ASP A C 1
ATOM 1072 O O . ASP A 1 145 ? -3.215 5.286 -12.343 1.00 93.44 145 ASP A O 1
ATOM 1076 N N . GLY A 1 146 ? -1.729 4.701 -13.915 1.00 93.88 146 GLY A N 1
ATOM 1077 C CA . GLY A 1 146 ? -0.793 3.997 -13.039 1.00 93.88 146 GLY A CA 1
ATOM 1078 C C . GLY A 1 146 ? -1.121 2.519 -12.799 1.00 93.88 146 GLY A C 1
ATOM 1079 O O . GLY A 1 146 ? -0.253 1.798 -12.314 1.00 93.88 146 GLY A O 1
ATOM 1080 N N . HIS A 1 147 ? -2.320 2.035 -13.128 1.00 95.81 147 HIS A N 1
ATOM 1081 C CA . HIS A 1 147 ? -2.673 0.620 -12.967 1.00 95.81 147 HIS A CA 1
ATOM 1082 C C . HIS A 1 147 ? -1.930 -0.216 -13.996 1.00 95.81 147 HIS A C 1
ATOM 1084 O O . HIS A 1 147 ? -1.948 0.127 -15.176 1.00 95.81 147 HIS A O 1
ATOM 1090 N N . LEU A 1 148 ? -1.267 -1.287 -13.560 1.00 94.75 148 LEU A N 1
ATOM 1091 C CA . LEU A 1 148 ? -0.623 -2.256 -14.444 1.00 94.75 148 LEU A CA 1
ATOM 1092 C C . LEU A 1 148 ? -1.697 -3.108 -15.123 1.00 94.75 148 LEU A C 1
ATOM 1094 O O . LEU A 1 148 ? -2.646 -3.535 -14.473 1.00 94.75 148 LEU A O 1
ATOM 1098 N N . GLY A 1 149 ? -1.544 -3.395 -16.411 1.00 93.94 149 GLY A N 1
ATOM 1099 C CA . GLY A 1 149 ? -2.487 -4.257 -17.108 1.00 93.94 149 GLY A CA 1
ATOM 1100 C C . GLY A 1 149 ? -2.038 -4.702 -18.490 1.00 93.94 149 GLY A C 1
ATOM 1101 O O . GLY A 1 149 ? -0.947 -4.379 -18.959 1.00 93.94 149 GLY A O 1
ATOM 1102 N N . THR A 1 150 ? -2.922 -5.435 -19.159 1.00 93.50 150 THR A N 1
ATOM 1103 C CA . THR A 1 150 ? -2.783 -5.850 -20.563 1.00 93.50 150 THR A CA 1
ATOM 1104 C C . THR A 1 150 ? -3.889 -5.233 -21.413 1.00 93.50 150 THR A C 1
ATOM 1106 O O . THR A 1 150 ? -4.915 -4.787 -20.894 1.00 93.50 150 THR A O 1
ATOM 1109 N N . VAL A 1 151 ? -3.700 -5.211 -22.735 1.00 91.19 151 VAL A N 1
ATOM 1110 C CA . VAL A 1 151 ? -4.756 -4.820 -23.681 1.00 91.19 151 VAL A CA 1
ATOM 1111 C C . VAL A 1 151 ? -5.241 -6.048 -24.437 1.00 91.19 151 VAL A C 1
ATOM 1113 O O . VAL A 1 151 ? -4.470 -6.674 -25.161 1.00 91.19 151 VAL A O 1
ATOM 1116 N N . ARG A 1 152 ? -6.529 -6.374 -24.300 1.00 89.12 152 ARG A N 1
ATOM 1117 C CA . ARG A 1 152 ? -7.193 -7.478 -25.011 1.00 89.12 152 ARG A CA 1
ATOM 1118 C C . ARG A 1 152 ? -8.471 -6.950 -25.650 1.00 89.12 152 ARG A C 1
ATOM 1120 O O . ARG A 1 152 ? -9.208 -6.201 -25.019 1.00 89.12 152 ARG A O 1
ATOM 1127 N N . ASP A 1 153 ? -8.693 -7.255 -26.927 1.00 89.62 153 ASP A N 1
ATOM 1128 C CA . ASP A 1 153 ? -9.855 -6.778 -27.698 1.00 89.62 153 ASP A CA 1
ATOM 1129 C C . ASP A 1 153 ? -10.089 -5.252 -27.618 1.00 89.62 153 ASP A C 1
ATOM 1131 O O . ASP A 1 153 ? -11.221 -4.767 -27.571 1.00 89.62 153 ASP A O 1
ATOM 1135 N N . GLY A 1 154 ? -8.998 -4.477 -27.570 1.00 88.56 154 GLY A N 1
ATOM 1136 C CA . GLY A 1 154 ? -9.042 -3.015 -27.454 1.00 88.56 154 GLY A CA 1
ATOM 1137 C C . GLY A 1 154 ? -9.463 -2.491 -26.076 1.00 88.56 154 GLY A C 1
ATOM 1138 O O . GLY A 1 154 ? -9.767 -1.305 -25.952 1.00 88.56 154 GLY A O 1
ATOM 1139 N N . LYS A 1 155 ? -9.489 -3.346 -25.048 1.00 92.69 155 LYS A N 1
ATOM 1140 C CA . LYS A 1 155 ? -9.836 -2.995 -23.668 1.00 92.69 155 LYS A CA 1
ATOM 1141 C C . LYS A 1 155 ? -8.663 -3.240 -22.731 1.00 92.69 155 LYS A C 1
ATOM 1143 O O . LYS A 1 155 ? -7.916 -4.202 -22.894 1.00 92.69 155 LYS A O 1
ATOM 1148 N N . PHE A 1 156 ? -8.519 -2.352 -21.756 1.00 94.12 156 PHE A N 1
ATOM 1149 C CA . PHE A 1 156 ? -7.565 -2.507 -20.668 1.00 94.12 156 PHE A CA 1
ATOM 1150 C C . PHE A 1 156 ? -8.091 -3.532 -19.657 1.00 94.12 156 PHE A C 1
ATOM 1152 O O . PHE A 1 156 ? -9.272 -3.510 -19.311 1.00 94.12 156 PHE A O 1
ATOM 1159 N N . HIS A 1 157 ? -7.209 -4.420 -19.211 1.00 93.06 157 HIS A N 1
ATOM 1160 C CA . HIS A 1 157 ? -7.467 -5.404 -18.169 1.00 93.06 157 HIS A CA 1
ATOM 1161 C C . HIS A 1 157 ? -6.369 -5.309 -17.119 1.00 93.06 157 HIS A C 1
ATOM 1163 O O . HIS A 1 157 ? -5.207 -5.590 -17.428 1.00 93.06 157 HIS A O 1
ATOM 1169 N N . ASP A 1 158 ? -6.744 -4.926 -15.903 1.00 93.94 158 ASP A N 1
ATOM 1170 C CA . ASP A 1 158 ? -5.823 -4.805 -14.783 1.00 93.94 158 ASP A CA 1
ATOM 1171 C C . ASP A 1 158 ? -5.130 -6.136 -14.456 1.00 93.94 158 ASP A C 1
ATOM 1173 O O . ASP A 1 158 ? -5.729 -7.215 -14.502 1.00 93.94 158 ASP A O 1
ATOM 1177 N N . VAL A 1 159 ? -3.864 -6.028 -14.070 1.00 91.25 159 VAL A N 1
ATOM 1178 C CA . VAL A 1 159 ? -3.113 -7.060 -13.361 1.00 91.25 159 VAL A CA 1
ATOM 1179 C C . VAL A 1 159 ? -3.063 -6.610 -11.906 1.00 91.25 159 VAL A C 1
ATOM 1181 O O . VAL A 1 159 ? -2.333 -5.682 -11.559 1.00 91.25 159 VAL A O 1
ATOM 1184 N N . VAL A 1 160 ? -3.886 -7.244 -11.075 1.00 89.38 160 VAL A N 1
ATOM 1185 C CA . VAL A 1 160 ? -4.003 -6.967 -9.639 1.00 89.38 160 VAL A CA 1
ATOM 1186 C C . VAL A 1 160 ? -3.680 -8.219 -8.851 1.00 89.38 160 VAL A C 1
ATOM 1188 O O . VAL A 1 160 ? -4.090 -9.317 -9.235 1.00 89.38 160 VAL A O 1
ATOM 1191 N N . THR A 1 161 ? -2.995 -8.049 -7.723 1.00 84.50 161 THR A N 1
ATOM 1192 C CA . THR A 1 161 ? -2.844 -9.143 -6.769 1.00 84.50 161 THR A CA 1
ATOM 1193 C C . THR A 1 161 ? -4.196 -9.445 -6.120 1.00 84.50 161 THR A C 1
ATOM 1195 O O . THR A 1 161 ? -4.983 -8.543 -5.828 1.00 84.50 161 THR A O 1
ATOM 1198 N N . GLY A 1 162 ? -4.503 -10.725 -5.912 1.00 80.62 162 GLY A N 1
ATOM 1199 C CA . GLY A 1 162 ? -5.734 -11.153 -5.238 1.00 80.62 162 GLY A CA 1
ATOM 1200 C C . GLY A 1 162 ? -5.649 -11.110 -3.710 1.00 80.62 162 GLY A C 1
ATOM 1201 O O . GLY A 1 162 ? -6.647 -11.370 -3.032 1.00 80.62 162 GLY A O 1
ATOM 1202 N N . THR A 1 163 ? -4.471 -10.814 -3.163 1.00 82.25 163 THR A N 1
ATOM 1203 C CA . THR A 1 163 ? -4.157 -11.033 -1.751 1.00 82.25 163 THR A CA 1
ATOM 1204 C C . THR A 1 163 ? -4.213 -9.733 -0.950 1.00 82.25 163 THR A C 1
ATOM 1206 O O . THR A 1 163 ? -3.946 -8.645 -1.449 1.00 82.25 163 THR A O 1
ATOM 1209 N N . LEU A 1 164 ? -4.617 -9.837 0.317 1.00 89.31 164 LEU A N 1
ATOM 1210 C CA . LEU A 1 164 ? -4.559 -8.745 1.289 1.00 89.31 164 LEU A CA 1
ATOM 1211 C C . LEU A 1 164 ? -3.144 -8.675 1.866 1.00 89.31 164 LEU A C 1
ATOM 1213 O O . LEU A 1 164 ? -2.751 -9.599 2.573 1.00 89.31 164 LEU A O 1
ATOM 1217 N N . TYR A 1 165 ? -2.408 -7.599 1.604 1.00 88.06 165 TYR A N 1
ATOM 1218 C CA . TYR A 1 165 ? -1.055 -7.399 2.115 1.00 88.06 165 TYR A CA 1
ATOM 1219 C C . TYR A 1 165 ? -1.055 -6.540 3.389 1.00 88.06 165 TYR A C 1
ATOM 1221 O O . TYR A 1 165 ? -1.635 -5.449 3.424 1.00 88.06 165 TYR A O 1
ATOM 1229 N N . PHE A 1 166 ? -0.402 -7.033 4.447 1.00 88.25 166 PHE A N 1
ATOM 1230 C CA . PHE A 1 166 ? -0.216 -6.325 5.718 1.00 88.25 166 PHE A CA 1
ATOM 1231 C C . PHE A 1 166 ? 0.992 -6.868 6.509 1.00 88.25 166 PHE A C 1
ATOM 1233 O O . PHE A 1 166 ? 1.597 -7.881 6.158 1.00 88.25 166 PHE A O 1
ATOM 1240 N N . ALA A 1 167 ? 1.367 -6.197 7.596 1.00 84.31 167 ALA A N 1
ATOM 1241 C CA . ALA A 1 167 ? 2.187 -6.729 8.683 1.00 84.31 167 ALA A CA 1
ATOM 1242 C C . ALA A 1 167 ? 1.331 -6.925 9.927 1.00 84.31 167 ALA A C 1
ATOM 1244 O O . ALA A 1 167 ? 0.653 -5.997 10.381 1.00 84.31 167 ALA A O 1
ATOM 1245 N N . ALA A 1 168 ? 1.457 -8.089 10.565 1.00 80.75 168 ALA A N 1
ATOM 1246 C CA . ALA A 1 168 ? 0.753 -8.373 11.817 1.00 80.75 168 ALA A CA 1
ATOM 1247 C C . ALA A 1 168 ? 1.104 -7.362 12.928 1.00 80.75 168 ALA A C 1
ATOM 1249 O O . ALA A 1 168 ? 0.268 -7.026 13.767 1.00 80.75 168 ALA A O 1
ATOM 1250 N N . TYR A 1 169 ? 2.326 -6.826 12.899 1.00 77.00 169 TYR A N 1
ATOM 1251 C CA . TYR A 1 169 ? 2.801 -5.818 13.845 1.00 77.00 169 TYR A CA 1
ATOM 1252 C C . TYR A 1 169 ? 2.383 -4.383 13.483 1.00 77.00 169 TYR A C 1
ATOM 1254 O O . TYR A 1 169 ? 2.379 -3.517 14.353 1.00 77.00 169 TYR A O 1
ATOM 1262 N N . LYS A 1 170 ? 1.966 -4.128 12.236 1.00 83.12 170 LYS A N 1
ATOM 1263 C CA . LYS A 1 170 ? 1.642 -2.787 11.714 1.00 83.12 170 LYS A CA 1
ATOM 1264 C C . LYS A 1 170 ? 0.160 -2.632 11.381 1.00 83.12 170 LYS A C 1
ATOM 1266 O O . LYS A 1 170 ? -0.213 -1.752 10.622 1.00 83.12 170 LYS A O 1
ATOM 1271 N N . MET A 1 171 ? -0.713 -3.444 11.977 1.00 86.19 171 MET A N 1
ATOM 1272 C CA . MET A 1 171 ? -2.155 -3.456 11.681 1.00 86.19 171 MET A CA 1
ATOM 1273 C C . MET A 1 171 ? -2.825 -2.076 11.769 1.00 86.19 171 MET A C 1
ATOM 1275 O O . MET A 1 171 ? -3.696 -1.775 10.962 1.00 86.19 171 MET A O 1
ATOM 1279 N N . ALA A 1 172 ? -2.422 -1.229 12.721 1.00 89.31 172 ALA A N 1
ATOM 1280 C CA . ALA A 1 172 ? -2.979 0.119 12.857 1.00 89.31 172 ALA A CA 1
ATOM 1281 C C . ALA A 1 172 ? -2.518 1.097 11.758 1.00 89.31 172 ALA A C 1
ATOM 1283 O O . ALA A 1 172 ? -3.138 2.141 11.589 1.00 89.31 172 ALA A O 1
ATOM 1284 N N . TRP A 1 173 ? -1.485 0.746 10.992 1.00 90.38 173 TRP A N 1
ATOM 1285 C CA . TRP A 1 173 ? -0.981 1.498 9.843 1.00 90.38 173 TRP A CA 1
ATOM 1286 C C . TRP A 1 173 ? -1.432 0.858 8.529 1.00 90.38 173 TRP A C 1
ATOM 1288 O O . TRP A 1 173 ? -2.025 1.530 7.694 1.00 90.38 173 TRP A O 1
ATOM 1298 N N . ASP A 1 174 ? -1.230 -0.449 8.365 1.00 91.00 174 ASP A N 1
ATOM 1299 C CA . ASP A 1 174 ? -1.518 -1.187 7.128 1.00 91.00 174 ASP A CA 1
ATOM 1300 C C . ASP A 1 174 ? -3.021 -1.450 6.943 1.00 91.00 174 ASP A C 1
ATOM 1302 O O . ASP A 1 174 ? -3.513 -1.505 5.823 1.00 91.00 174 ASP A O 1
ATOM 1306 N N . LEU A 1 175 ? -3.779 -1.602 8.033 1.00 93.75 175 LEU A N 1
ATOM 1307 C CA . LEU A 1 175 ? -5.224 -1.861 8.022 1.00 93.75 175 LEU A CA 1
ATOM 1308 C C . LEU A 1 175 ? -5.953 -0.893 8.960 1.00 93.75 175 LEU A C 1
ATOM 1310 O O . LEU A 1 175 ? -6.873 -1.280 9.685 1.00 93.75 175 LEU A O 1
ATOM 1314 N N . GLN A 1 176 ? -5.534 0.371 8.962 1.00 94.94 176 GLN A N 1
ATOM 1315 C CA . GLN A 1 176 ? -5.993 1.406 9.884 1.00 94.94 176 GLN A CA 1
ATOM 1316 C C . GLN A 1 176 ? -7.515 1.500 9.988 1.00 94.94 176 GLN A C 1
ATOM 1318 O O . GLN A 1 176 ? -8.054 1.486 11.095 1.00 94.94 176 GLN A O 1
ATOM 1323 N N . ARG A 1 177 ? -8.238 1.494 8.859 1.00 96.56 177 ARG A N 1
ATOM 1324 C CA . ARG A 1 177 ? -9.712 1.540 8.890 1.00 96.56 177 ARG A CA 1
ATOM 1325 C C . ARG A 1 177 ? -10.321 0.323 9.580 1.00 96.56 177 ARG A C 1
ATOM 1327 O O . ARG A 1 177 ? -11.323 0.456 10.277 1.00 96.56 177 ARG A O 1
ATOM 1334 N N . THR A 1 178 ? -9.711 -0.849 9.412 1.00 96.69 178 THR A N 1
ATOM 1335 C CA . THR A 1 178 ? -10.114 -2.079 10.112 1.00 96.69 178 THR A CA 1
ATOM 1336 C C . THR A 1 178 ? -9.863 -1.946 11.610 1.00 96.69 178 THR A C 1
ATOM 1338 O O . THR A 1 178 ? -10.751 -2.226 12.417 1.00 96.69 178 THR A O 1
ATOM 1341 N N . ALA A 1 179 ? -8.655 -1.517 11.983 1.00 95.56 179 ALA A N 1
ATOM 1342 C CA . ALA A 1 179 ? -8.239 -1.371 13.372 1.00 95.56 179 ALA A CA 1
ATOM 1343 C C . ALA A 1 179 ? -9.121 -0.356 14.115 1.00 95.56 179 ALA A C 1
ATOM 1345 O O . ALA A 1 179 ? -9.661 -0.672 15.176 1.00 95.56 179 ALA A O 1
ATOM 1346 N N . PHE A 1 180 ? -9.341 0.819 13.523 1.00 96.81 180 PHE A N 1
ATOM 1347 C CA . PHE A 1 180 ? -10.165 1.883 14.099 1.00 96.81 180 PHE A CA 1
ATOM 1348 C C . PHE A 1 180 ? -11.611 1.436 14.265 1.00 96.81 180 PHE A C 1
ATOM 1350 O O . PHE A 1 180 ? -12.172 1.572 15.348 1.00 96.81 180 PHE A O 1
ATOM 1357 N N . ALA A 1 181 ? -12.188 0.791 13.250 1.00 97.62 181 ALA A N 1
ATOM 1358 C CA . ALA A 1 181 ? -13.555 0.299 13.337 1.00 97.62 181 ALA A CA 1
ATOM 1359 C C . ALA A 1 181 ? -13.737 -0.758 14.447 1.00 97.6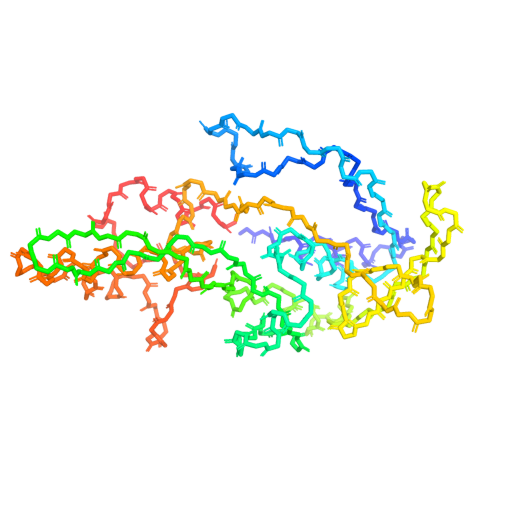2 181 ALA A C 1
ATOM 1361 O O . ALA A 1 181 ? -14.802 -0.817 15.069 1.00 97.62 181 ALA A O 1
ATOM 1362 N N . TYR A 1 182 ? -12.717 -1.573 14.754 1.00 96.62 182 TYR A N 1
ATOM 1363 C CA . TYR A 1 182 ? -12.754 -2.450 15.931 1.00 96.62 182 TYR A CA 1
ATOM 1364 C C . TYR A 1 182 ? -12.713 -1.662 17.244 1.00 96.62 182 TYR A C 1
ATOM 1366 O O . TYR A 1 182 ? -13.530 -1.943 18.122 1.00 96.62 182 TYR A O 1
ATOM 1374 N N . LEU A 1 183 ? -11.815 -0.680 17.379 1.00 95.88 183 LEU A N 1
ATOM 1375 C CA . LEU A 1 183 ? -11.731 0.165 18.579 1.00 95.88 183 LEU A CA 1
ATOM 1376 C C . LEU A 1 183 ? -13.057 0.897 18.834 1.00 95.88 183 LEU A C 1
ATOM 1378 O O . LEU A 1 183 ? -13.610 0.810 19.928 1.00 95.88 183 LEU A O 1
ATOM 1382 N N . GLU A 1 184 ? -13.625 1.517 17.800 1.00 97.38 184 GLU A N 1
ATOM 1383 C CA . GLU A 1 184 ? -14.928 2.190 17.853 1.00 97.38 184 GLU A CA 1
ATOM 1384 C C . GLU A 1 184 ? -16.072 1.226 18.194 1.00 97.38 184 GLU A C 1
ATOM 1386 O O . GLU A 1 184 ? -16.986 1.563 18.952 1.00 97.38 184 GLU A O 1
ATOM 1391 N N . SER A 1 185 ? -16.033 0.004 17.654 1.00 97.19 185 SER A N 1
ATOM 1392 C CA . SER A 1 185 ? -17.035 -1.019 17.959 1.00 97.19 185 SER A CA 1
ATOM 1393 C C . SER A 1 185 ? -16.983 -1.443 19.427 1.00 97.19 185 SER A C 1
ATOM 1395 O O . SER A 1 185 ? -18.035 -1.609 20.050 1.00 97.19 185 SER A O 1
ATOM 1397 N N . VAL A 1 186 ? -15.780 -1.593 19.990 1.00 95.50 186 VAL A N 1
ATOM 1398 C CA . VAL A 1 186 ? -15.593 -1.897 21.416 1.00 95.50 186 VAL A CA 1
ATOM 1399 C C . VAL A 1 186 ? -16.052 -0.722 22.275 1.00 95.50 186 VAL A C 1
ATOM 1401 O O . VAL A 1 186 ? -16.829 -0.939 23.202 1.00 95.50 186 VAL A O 1
ATOM 1404 N N . ASP A 1 187 ? -15.688 0.512 21.920 1.00 96.94 187 ASP A N 1
ATOM 1405 C CA . ASP A 1 187 ? -16.143 1.721 22.619 1.00 96.94 187 ASP A CA 1
ATOM 1406 C C . ASP A 1 187 ? -17.669 1.808 22.665 1.00 96.94 187 ASP A C 1
ATOM 1408 O O . ASP A 1 187 ? -18.256 2.036 23.726 1.00 96.94 187 ASP A O 1
ATOM 1412 N N . ARG A 1 188 ? -18.334 1.513 21.544 1.00 97.12 188 ARG A N 1
ATOM 1413 C CA . ARG A 1 188 ? -19.796 1.494 21.465 1.00 97.12 188 ARG A CA 1
ATOM 1414 C C . ARG A 1 188 ? -20.441 0.395 22.313 1.00 97.12 188 ARG A C 1
ATOM 1416 O O . ARG A 1 188 ? -21.505 0.630 22.883 1.00 97.12 188 ARG A O 1
ATOM 1423 N N . LEU A 1 189 ? -19.866 -0.808 22.344 1.00 97.31 189 LEU A N 1
ATOM 1424 C CA . LEU A 1 189 ? -20.467 -1.969 23.015 1.00 97.31 189 LEU A CA 1
ATOM 1425 C C . LEU A 1 189 ? -20.154 -2.027 24.515 1.00 97.31 189 LEU A C 1
ATOM 1427 O O . LEU A 1 189 ? -20.996 -2.469 25.295 1.00 97.31 189 LEU A O 1
ATOM 1431 N N . ALA A 1 190 ? -18.957 -1.596 24.912 1.00 95.69 190 ALA A N 1
ATOM 1432 C CA . ALA A 1 190 ? -18.453 -1.693 26.279 1.00 95.69 190 ALA A CA 1
ATOM 1433 C C . ALA A 1 190 ? -18.450 -0.350 27.029 1.00 95.69 190 ALA A C 1
ATOM 1435 O O . ALA A 1 190 ? -18.181 -0.334 28.229 1.00 95.69 190 ALA A O 1
ATOM 1436 N N . GLY A 1 191 ? -18.737 0.769 26.352 1.00 95.12 191 GLY A N 1
ATOM 1437 C CA . GLY A 1 191 ? -18.647 2.106 26.944 1.00 95.12 191 GLY A CA 1
ATOM 1438 C C . GLY A 1 191 ? -17.208 2.529 27.260 1.00 95.12 191 GLY A C 1
ATOM 1439 O O . GLY A 1 191 ? -16.994 3.315 28.184 1.00 95.12 191 GLY A O 1
ATOM 1440 N N . SER A 1 192 ? -16.223 1.975 26.546 1.00 95.75 192 SER A N 1
ATOM 1441 C CA . SER A 1 192 ? -14.812 2.349 26.667 1.00 95.75 192 SER A CA 1
ATOM 1442 C C . SER A 1 192 ? -14.472 3.605 25.851 1.00 95.75 192 SER A C 1
ATOM 1444 O O . SER A 1 192 ? -15.341 4.244 25.261 1.00 95.75 192 SER A O 1
ATOM 1446 N N . SER A 1 193 ? -13.194 3.990 25.861 1.00 96.25 193 SER A N 1
ATOM 1447 C CA . SER A 1 193 ? -12.648 5.122 25.100 1.00 96.25 193 SER A CA 1
ATOM 1448 C C . SER A 1 193 ? -11.322 4.768 24.414 1.00 96.25 193 SER A C 1
ATOM 1450 O O . SER A 1 193 ? -10.415 5.595 24.332 1.00 96.25 193 SER A O 1
ATOM 1452 N N . LEU A 1 194 ? -11.183 3.518 23.973 1.00 94.56 194 LEU A N 1
ATOM 1453 C CA . LEU A 1 194 ? -9.972 2.967 23.373 1.00 94.56 194 LEU A CA 1
ATOM 1454 C C . LEU A 1 194 ? -9.578 3.704 22.095 1.00 94.56 194 LEU A C 1
ATOM 1456 O O . LEU A 1 194 ? -8.395 3.974 21.921 1.00 94.56 194 LEU A O 1
ATOM 1460 N N . MET A 1 195 ? -10.536 4.071 21.237 1.00 95.31 195 MET A N 1
ATOM 1461 C CA . MET A 1 195 ? -10.238 4.816 20.009 1.00 95.31 195 MET A CA 1
ATOM 1462 C C . MET A 1 195 ? -9.632 6.183 20.337 1.00 95.31 195 MET A C 1
ATOM 1464 O O . MET A 1 195 ? -8.596 6.567 19.800 1.00 95.31 195 MET A O 1
ATOM 1468 N N . LYS A 1 196 ? -10.237 6.887 21.301 1.00 95.31 196 LYS A N 1
ATOM 1469 C CA . LYS A 1 196 ? -9.724 8.171 21.783 1.00 95.31 196 LYS A CA 1
ATOM 1470 C C . LYS A 1 196 ? -8.317 8.026 22.372 1.00 95.31 196 LYS A C 1
ATOM 1472 O O . LYS A 1 196 ? -7.433 8.788 22.005 1.00 95.31 196 LYS A O 1
ATOM 1477 N N . GLN A 1 197 ? -8.110 7.050 23.257 1.00 93.19 197 GLN A N 1
ATOM 1478 C CA . GLN A 1 197 ? -6.804 6.802 23.879 1.00 93.19 197 GLN A CA 1
ATOM 1479 C C . GLN A 1 197 ? -5.731 6.445 22.841 1.00 93.19 197 GLN A C 1
ATOM 1481 O O . GLN A 1 197 ? -4.576 6.846 22.991 1.00 93.19 197 GLN A O 1
ATOM 1486 N N . PHE A 1 198 ? -6.110 5.695 21.800 1.00 92.06 198 PHE A N 1
ATOM 1487 C CA . PHE A 1 198 ? -5.219 5.320 20.709 1.00 92.06 198 PHE A CA 1
ATOM 1488 C C . PHE A 1 198 ? -4.761 6.556 19.932 1.00 92.06 198 PHE A C 1
ATOM 1490 O O . PHE A 1 198 ? -3.558 6.788 19.846 1.00 92.06 198 PHE A O 1
ATOM 1497 N N . LEU A 1 199 ? -5.692 7.390 19.454 1.00 93.69 199 LEU A N 1
ATOM 1498 C CA . LEU A 1 199 ? -5.344 8.626 18.743 1.00 93.69 199 LEU A CA 1
ATOM 1499 C C . LEU A 1 199 ? -4.545 9.590 19.631 1.00 93.69 199 LEU A C 1
ATOM 1501 O O . LEU A 1 199 ? -3.490 10.049 19.224 1.00 93.69 199 LEU A O 1
ATOM 1505 N N . GLU A 1 200 ? -4.942 9.809 20.890 1.00 92.75 200 GLU A N 1
ATOM 1506 C CA . GLU A 1 200 ? -4.169 10.655 21.822 1.00 92.75 200 GLU A CA 1
ATOM 1507 C C . GLU A 1 200 ? -2.720 10.174 22.020 1.00 92.75 200 GLU A C 1
ATOM 1509 O O . GLU A 1 200 ? -1.849 10.962 22.400 1.00 92.75 200 GLU A O 1
ATOM 1514 N N . THR A 1 201 ? -2.461 8.885 21.785 1.00 89.25 201 THR A N 1
ATOM 1515 C CA . THR A 1 201 ? -1.122 8.309 21.886 1.00 89.25 201 THR A CA 1
ATOM 1516 C C . THR A 1 201 ? -0.355 8.367 20.575 1.00 89.25 201 THR A C 1
ATOM 1518 O O . THR A 1 201 ? 0.818 8.734 20.628 1.00 89.25 201 THR A O 1
ATOM 1521 N N . PHE A 1 202 ? -0.973 7.978 19.458 1.00 90.00 202 PHE A N 1
ATOM 1522 C CA . PHE A 1 202 ? -0.297 7.694 18.187 1.00 90.00 202 PHE A CA 1
ATOM 1523 C C . PHE A 1 202 ? -0.545 8.714 17.079 1.00 90.00 202 PHE A C 1
ATOM 1525 O O . PHE A 1 202 ? 0.297 8.808 16.204 1.00 90.00 202 PHE A O 1
ATOM 1532 N N . ASP A 1 203 ? -1.649 9.456 17.103 1.00 93.12 203 ASP A N 1
ATOM 1533 C CA . ASP A 1 203 ? -1.907 10.545 16.156 1.00 93.12 203 ASP A CA 1
ATOM 1534 C C . ASP A 1 203 ? -1.197 11.801 16.686 1.00 93.12 203 ASP A C 1
ATOM 1536 O O . ASP A 1 203 ? -1.663 12.515 17.584 1.00 93.12 203 ASP A O 1
ATOM 1540 N N . GLU A 1 204 ? 0.043 11.978 16.243 1.00 91.62 204 GLU A N 1
ATOM 1541 C CA . GLU A 1 204 ? 0.942 13.007 16.733 1.00 91.62 204 GLU A CA 1
ATOM 1542 C C . GLU A 1 204 ? 0.630 14.371 16.108 1.00 91.62 204 GLU A C 1
ATO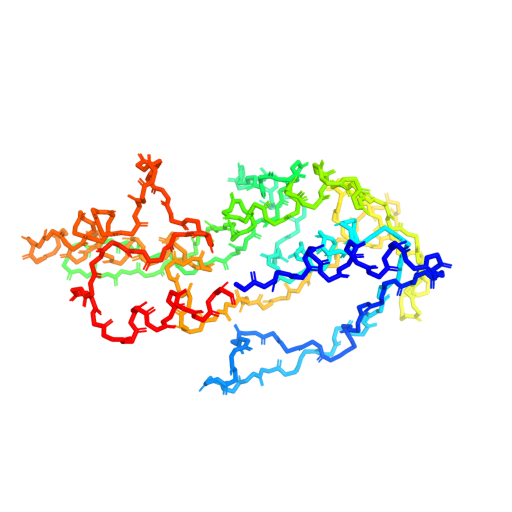M 1544 O O . GLU A 1 204 ? 0.778 15.395 16.794 1.00 91.62 204 GLU A O 1
ATOM 1549 N N . ASP A 1 205 ? 0.199 14.418 14.850 1.00 93.19 205 ASP A N 1
ATOM 1550 C CA . ASP A 1 205 ? -0.148 15.674 14.178 1.00 93.19 205 ASP A CA 1
ATOM 1551 C C . ASP A 1 205 ? -1.632 16.077 14.298 1.00 93.19 205 ASP A C 1
ATOM 1553 O O . ASP A 1 205 ? -1.962 17.255 14.104 1.00 93.19 205 ASP A O 1
ATOM 1557 N N . GLY A 1 206 ? -2.485 15.168 14.771 1.00 93.62 206 GLY A N 1
ATOM 1558 C CA . GLY A 1 206 ? -3.892 15.405 15.081 1.00 93.62 206 GLY A CA 1
ATOM 1559 C C . GLY A 1 206 ? -4.803 15.383 13.855 1.00 93.62 206 GLY A C 1
ATOM 1560 O O . GLY A 1 206 ? -5.883 15.990 13.906 1.00 93.62 206 GLY A O 1
ATOM 1561 N N . ASP A 1 207 ? -4.377 14.767 12.749 1.00 93.88 207 ASP A N 1
ATOM 1562 C CA . ASP A 1 207 ? -5.148 14.703 11.506 1.00 93.88 207 ASP A CA 1
ATOM 1563 C C . ASP A 1 207 ? -6.212 13.585 11.490 1.00 93.88 207 ASP A C 1
ATOM 1565 O O . ASP A 1 207 ? -7.055 13.532 10.584 1.00 93.88 207 ASP A O 1
ATOM 1569 N N . GLY A 1 208 ? -6.249 12.753 12.537 1.00 93.81 208 GLY A N 1
ATOM 1570 C CA . GLY A 1 208 ? -7.179 11.637 12.690 1.00 93.81 208 GLY A CA 1
ATOM 1571 C C . GLY A 1 208 ? -6.740 10.356 11.977 1.00 93.81 208 GLY A C 1
ATOM 1572 O O . GLY A 1 208 ? -7.500 9.381 11.979 1.00 93.81 208 GLY A O 1
ATOM 1573 N N . ALA A 1 209 ? -5.550 10.341 11.381 1.00 93.25 209 ALA A N 1
ATOM 1574 C CA . ALA A 1 209 ? -4.860 9.169 10.871 1.00 93.25 209 ALA A CA 1
ATOM 1575 C C . ALA A 1 209 ? -3.583 8.912 11.689 1.00 93.25 209 ALA A C 1
ATOM 1577 O O . ALA A 1 209 ? -3.182 9.692 12.540 1.00 93.25 209 ALA A O 1
ATOM 1578 N N . VAL A 1 210 ? -2.969 7.749 11.474 1.00 92.94 210 VAL A N 1
ATOM 1579 C CA . VAL A 1 210 ? -1.629 7.455 12.012 1.00 92.94 210 VAL A CA 1
ATOM 1580 C C . VAL A 1 210 ? -0.723 7.050 10.861 1.00 92.94 210 VAL A C 1
ATOM 1582 O O . VAL A 1 210 ? -0.909 5.994 10.249 1.00 92.94 210 VAL A O 1
ATOM 1585 N N . SER A 1 211 ? 0.229 7.910 10.535 1.00 92.12 211 SER A N 1
ATOM 1586 C CA . SER A 1 211 ? 1.207 7.747 9.465 1.00 92.12 211 SER A CA 1
ATOM 1587 C C . SER A 1 211 ? 2.350 6.809 9.849 1.00 92.12 211 SER A C 1
ATOM 1589 O O . SER A 1 211 ? 2.611 6.549 11.024 1.00 92.12 211 SER A O 1
ATOM 1591 N N . TYR A 1 212 ? 3.104 6.323 8.856 1.00 88.31 212 TYR A N 1
ATOM 1592 C CA . TYR A 1 212 ? 4.301 5.497 9.098 1.00 88.31 212 TYR A CA 1
ATOM 1593 C C . TYR A 1 212 ? 5.458 6.249 9.780 1.00 88.31 212 TYR A C 1
ATOM 1595 O O . TYR A 1 212 ? 6.510 5.662 10.022 1.00 88.31 212 TYR A O 1
ATOM 1603 N N . HIS A 1 213 ? 5.288 7.539 10.076 1.00 84.88 213 HIS A N 1
ATOM 1604 C CA . HIS A 1 213 ? 6.257 8.347 10.817 1.00 84.88 213 HIS A CA 1
ATOM 1605 C C . HIS A 1 213 ? 5.842 8.612 12.264 1.00 84.88 213 HIS A C 1
ATOM 1607 O O . HIS A 1 213 ? 6.581 9.275 12.989 1.00 84.88 213 HIS A O 1
ATOM 1613 N N . GLU A 1 214 ? 4.684 8.101 12.673 1.00 87.19 214 GLU A N 1
ATOM 1614 C CA . GLU A 1 214 ? 4.139 8.285 14.008 1.00 87.19 214 GLU A CA 1
ATOM 1615 C C . GLU A 1 214 ? 4.213 6.973 14.775 1.00 87.19 214 GLU A C 1
ATOM 1617 O O . GLU A 1 214 ? 3.678 5.943 14.356 1.00 87.19 214 GLU A O 1
ATOM 1622 N N . PHE A 1 215 ? 4.919 7.011 15.902 1.00 79.12 215 PHE A N 1
ATOM 1623 C CA . PHE A 1 215 ? 5.288 5.814 16.671 1.00 79.12 215 PHE A CA 1
ATOM 1624 C C . PHE A 1 215 ? 4.708 5.833 18.082 1.00 79.12 215 PHE A C 1
ATOM 1626 O O . PHE A 1 215 ? 4.836 4.866 18.839 1.00 79.12 215 PHE A O 1
ATOM 1633 N N . GLY A 1 216 ? 4.033 6.927 18.417 1.00 77.88 216 GLY A N 1
ATOM 1634 C CA . GLY A 1 216 ? 3.347 7.108 19.669 1.00 77.88 216 GLY A CA 1
ATOM 1635 C C . GLY A 1 216 ? 4.204 7.793 20.722 1.00 77.88 216 GLY A C 1
ATOM 1636 O O . GLY A 1 216 ? 5.409 7.590 20.853 1.00 77.88 216 GLY A O 1
ATOM 1637 N N . ARG A 1 217 ? 3.537 8.615 21.530 1.00 68.25 217 ARG A N 1
ATOM 1638 C CA . ARG A 1 217 ? 4.165 9.460 22.558 1.00 68.25 217 ARG A CA 1
ATOM 1639 C C . ARG A 1 217 ? 4.268 8.787 23.919 1.00 68.25 217 ARG A C 1
ATOM 1641 O O . ARG A 1 217 ? 4.901 9.323 24.829 1.00 68.25 217 ARG A O 1
ATOM 1648 N N . THR A 1 218 ? 3.604 7.646 24.093 1.00 59.75 218 THR A N 1
ATOM 1649 C CA . THR A 1 218 ? 3.497 6.963 25.383 1.00 59.75 218 THR A CA 1
ATOM 1650 C C . THR A 1 218 ? 3.687 5.455 25.216 1.00 59.75 218 THR A C 1
ATOM 1652 O O . THR A 1 218 ? 3.176 4.851 24.281 1.00 59.75 218 THR A O 1
ATOM 1655 N N . GLY A 1 219 ? 4.393 4.808 26.148 1.00 53.72 219 GLY A N 1
ATOM 1656 C CA . GLY A 1 219 ? 4.558 3.344 26.161 1.00 53.72 219 GLY A CA 1
ATOM 1657 C C . GLY A 1 219 ? 3.332 2.574 26.681 1.00 53.72 219 GLY A C 1
ATOM 1658 O O . GLY A 1 219 ? 3.455 1.411 27.063 1.00 53.72 219 GLY A O 1
ATOM 1659 N N . ILE A 1 220 ? 2.164 3.225 26.780 1.00 50.94 220 ILE A N 1
ATOM 1660 C CA . ILE A 1 220 ? 0.997 2.748 27.545 1.00 50.94 220 ILE A CA 1
ATOM 1661 C C . ILE A 1 220 ? 0.285 1.580 26.852 1.00 50.94 220 ILE A C 1
ATOM 1663 O O . ILE A 1 220 ? -0.248 0.706 27.533 1.00 50.94 220 ILE A O 1
ATOM 1667 N N . PHE A 1 221 ? 0.358 1.481 25.523 1.00 52.09 221 PHE A N 1
ATOM 1668 C CA . PHE A 1 221 ? -0.170 0.325 24.788 1.00 52.09 221 PHE A CA 1
ATOM 1669 C C . PHE A 1 221 ? 0.791 -0.881 24.737 1.00 52.09 221 PHE A C 1
ATOM 1671 O O . PHE A 1 221 ? 0.532 -1.881 24.063 1.00 52.09 221 PHE A O 1
ATOM 1678 N N . GLY A 1 222 ? 1.865 -0.827 25.531 1.00 47.41 222 GLY A N 1
ATOM 1679 C CA . GLY A 1 222 ? 2.759 -1.942 25.817 1.00 47.41 222 GLY A CA 1
ATOM 1680 C C . GLY A 1 222 ? 4.020 -1.959 24.958 1.00 47.41 222 GLY A C 1
ATOM 1681 O O . GLY A 1 222 ? 4.068 -1.424 23.852 1.00 47.41 222 GLY A O 1
ATOM 1682 N N . THR A 1 223 ? 5.050 -2.635 25.473 1.00 50.47 223 THR A N 1
ATOM 1683 C CA . THR A 1 223 ? 6.353 -2.807 24.817 1.00 50.47 223 THR A CA 1
ATOM 1684 C C . THR A 1 223 ? 6.210 -3.342 23.396 1.00 50.47 223 THR A C 1
ATOM 1686 O O . THR A 1 223 ? 6.963 -2.929 22.537 1.00 50.47 223 THR A O 1
ATOM 1689 N N . LEU A 1 224 ? 5.229 -4.209 23.115 1.00 53.44 224 LEU A N 1
ATOM 1690 C CA . LEU A 1 224 ? 4.993 -4.725 21.764 1.00 53.44 224 LEU A CA 1
ATOM 1691 C C . LEU A 1 224 ? 4.532 -3.637 20.791 1.00 53.44 224 LEU A C 1
ATOM 1693 O O . LEU A 1 224 ? 5.086 -3.562 19.711 1.00 53.44 224 LEU A O 1
ATOM 1697 N N . GLN A 1 225 ? 3.589 -2.760 21.151 1.00 56.03 225 GLN A N 1
ATOM 1698 C CA . GLN A 1 225 ? 3.169 -1.685 20.240 1.00 56.03 225 GLN A CA 1
ATOM 1699 C C . GLN A 1 225 ? 4.235 -0.591 20.093 1.00 56.03 225 GLN A C 1
ATOM 1701 O O . GLN A 1 225 ? 4.395 -0.052 19.004 1.00 56.03 225 GLN A O 1
ATOM 1706 N N . HIS A 1 226 ? 5.009 -0.321 21.147 1.00 51.78 226 HIS A N 1
ATOM 1707 C CA . HIS A 1 226 ? 6.173 0.564 21.063 1.00 51.78 226 HIS A CA 1
ATOM 1708 C C . HIS A 1 226 ? 7.288 -0.032 20.183 1.00 51.78 226 HIS A C 1
ATOM 1710 O O . HIS A 1 226 ? 7.777 0.641 19.287 1.00 51.78 226 HIS A O 1
ATOM 1716 N N . LEU A 1 227 ? 7.612 -1.323 20.347 1.00 51.75 227 LEU A N 1
ATOM 1717 C CA . LEU A 1 227 ? 8.543 -2.053 19.474 1.00 51.75 227 LEU A CA 1
ATOM 1718 C C . LEU A 1 227 ? 8.016 -2.175 18.035 1.00 51.75 227 LEU A C 1
ATOM 1720 O O . LEU A 1 227 ? 8.809 -2.215 17.099 1.00 51.75 227 LEU A O 1
ATOM 1724 N N . ASN A 1 228 ? 6.696 -2.225 17.836 1.00 58.22 228 ASN A N 1
ATOM 1725 C CA . ASN A 1 228 ? 6.088 -2.190 16.506 1.00 58.22 228 ASN A CA 1
ATOM 1726 C C . ASN A 1 228 ? 6.291 -0.823 15.840 1.00 58.22 228 ASN A C 1
ATOM 1728 O O . ASN A 1 228 ? 6.580 -0.787 14.647 1.00 58.22 228 ASN A O 1
ATOM 1732 N N . GLY A 1 229 ? 6.183 0.264 16.615 1.00 52.34 229 GLY A N 1
ATOM 1733 C CA . GLY A 1 229 ? 6.586 1.611 16.208 1.00 52.34 229 GLY A CA 1
ATOM 1734 C C . GLY A 1 229 ? 8.090 1.716 15.930 1.00 52.34 229 GLY A C 1
ATOM 1735 O O . GLY A 1 229 ? 8.491 2.347 14.967 1.00 52.34 229 GLY A O 1
ATOM 1736 N N . ASP A 1 230 ? 8.949 1.020 16.672 1.00 51.12 230 ASP A N 1
ATOM 1737 C CA . ASP A 1 230 ? 10.379 0.962 16.329 1.00 51.12 230 ASP A CA 1
ATOM 1738 C C . ASP A 1 230 ? 10.640 0.144 15.041 1.00 51.12 230 ASP A C 1
ATOM 1740 O O . ASP A 1 230 ? 11.549 0.458 14.273 1.00 51.12 230 ASP A O 1
ATOM 1744 N N . GLY A 1 231 ? 9.831 -0.886 14.755 1.00 47.88 231 GLY A N 1
ATOM 1745 C CA . GLY A 1 231 ? 9.956 -1.771 13.581 1.00 47.88 231 GLY A CA 1
ATOM 1746 C C . GLY A 1 231 ? 9.466 -1.194 12.240 1.00 47.88 231 GLY A C 1
ATOM 1747 O O . GLY A 1 231 ? 9.539 -1.868 11.205 1.00 47.88 231 GLY A O 1
ATOM 1748 N N . VAL A 1 232 ? 8.928 0.026 12.236 1.00 48.75 232 VAL A N 1
ATOM 1749 C CA . VAL A 1 232 ? 8.665 0.834 11.025 1.00 48.75 232 VAL A CA 1
ATOM 1750 C C . VAL A 1 232 ? 9.791 1.844 10.736 1.00 48.75 232 VAL A C 1
ATOM 1752 O O . VAL A 1 232 ? 9.751 2.462 9.673 1.00 48.75 232 VAL A O 1
ATOM 1755 N N . SER A 1 233 ? 10.780 1.995 11.635 1.00 42.50 233 SER A N 1
ATOM 1756 C CA . SER A 1 233 ? 11.909 2.941 11.509 1.00 42.50 233 SER A CA 1
ATOM 1757 C C . SER A 1 233 ? 13.112 2.441 10.705 1.00 42.50 233 SER A C 1
ATOM 1759 O O . SER A 1 233 ? 13.298 1.209 10.584 1.00 42.50 233 SER A O 1
#

Secondary structure (DSSP, 8-state):
---HHHHHHHHHTTT----EEEEESSEEESBTTSSS-PEEE---EEEEES-HHHHHHHHHHHHH--S-HHHHHHHT---SSSS--PEEEEEEEEETTEEEEEEEEE-GGGG--HHHHHHHTTS--S----EEEETTTTEEEEEETTEEEEEETTEEEE----S--B-GGGHHHHTHHHHHHHHHHHHHHH---HHHHHHHHH-SS-SSS--TT---S-GGG-HHHHHHHHTT-

Radius of gyration: 19.26 Å; chains: 1; bounding box: 56×35×55 Å

Foldseek 3Di:
DQDPLNVLVVVVVVVDQDKDKDDLQFDQFAAPVPPDPGHGDRLHDMDIDRQPLQVVLLVLLQRAAFDDPVVQVVLVDDLCLQARRWDWDWAWDDDPLDIDTDIHTDHLSSQECPSVVSVVVVRHHSDDWDWAADPVVGFTWTDDRSFIFTADPNDTDGSHDNGQHDHPLCCCRSVVNRVLSVQVNCCVNVVDCRSVVCCQFFVPVNPSHHHLQTQGDDCVVHPSSNVSNVVSD

pLDDT: mean 88.47, std 12.09, range [42.5, 97.62]